Protein 1S4K (pdb70)

Secondary structure (DSSP, 8-state):
--HHHHHHHHHHT--HHHHHHHTSSS--HHHHHHHHHTSSPPPHHHHHHHH--HHHHHHHHHHHHHHTTS-S------SSHHHHHTTSTT--HHHHHHHHHHHHHHHHTTS----/--HHHHHHHHHHT--HHHHHHHTS-S--HHHHHHHHTTSSPPPHHHHHHHH--HHHHHHHHHHHHHGGG--S------SSHHHHHTTSTT--HHHHHHHHHHHHHHHHTTS----

B-factor: mean 32.19, std 12.63, range [16.06, 87.07]

CATH classification: 1.10.3100.10

Organism: Salmonella typhimurium (strain LT2 / SGSC1412 / ATCC 700720) (NCBI:txid99287)

InterPro domains:
  IPR010982 Lambda repressor-like, DNA-binding domain superfamily [SSF47413] (1-119)
  IPR015060 Aca2/YdiL-like [PF08965] (2-119)
  IPR027910 YdiL domain superfamily [G3DSA:1.10.3100.10] (1-119)

Nearest PDB structures (foldseek):
  1s4k-assembly1_B  TM=1.003E+00  e=2.314E-17  Salmonella enterica subsp. enterica serovar Typhimurium str. LT2
  7ezy-assembly1_B  TM=9.115E-01  e=5.991E-06  Oceanimonas smirnovii
  7vjo-assembly1_B  TM=8.907E-01  e=1.586E-05  Pectobacterium phage ZF40
  1s4k-assembly1_B  TM=9.783E-01  e=4.319E-17  Salmonella enterica subsp. enterica serovar Typhimurium str. LT2
  7ezy-assembly1_B  TM=8.912E-01  e=2.416E-06  Oceanimonas smirnovii

Sequence (230 aa):
ANALELQALRRIFDTIEECTIYITQDNNSATWQRWEAGDIPISPEIIARLKEKARRQRRINAIVDKINNRIGNNTRYFPDLSSFQSIYTEGDFIEWKIYQSVAAELFAHDLERLCANALELQALRRIFDTIEECTIYITQDNNSATWQRWEAGDIPISPEIIARLKEKARRQRRINAIVDKINNRIGNNTRYFPDLSSFQSIYTEGDFIEWKIYQSVAAELFAHDLERLC

Solvent-accessible surface area: 12432 Å² total

Radius of gyration: 18.07 Å; Cα contacts (8 Å, |Δi|>4): 245; chains: 2; bounding box: 44×45×46 Å

Foldseek 3Di:
DALCVLVVLCVLLPDLQVCCCPQVNPSPSVVNVCRNVRVDDDDPVSVVSSVVCVVLVVVLVVVVVVQVVDDDAAEEADPDPVVVCVPVVPDDDSNNSSVNSSRVVCVVVVSYYYD/DALVVLVVLCPLLPDLQVCCCPQVNPSDSPVNVCRNVGVDPDDPVSVVSSVVCVVLVVVLCVCVVCLVVDDDAQEEADPDPVVVCVPVVVDDDSNNSSVNSSRVVCVVVVSYYYD

Structure (mmCIF, N/CA/C/O backbone):
data_1S4K
#
_entry.id   1S4K
#
_cell.length_a   85.596
_cell.length_b   90.258
_cell.length_c   78.669
_cell.angle_alpha   90.00
_cell.angle_beta   90.00
_cell.angle_gamma   90.00
#
_symmetry.space_group_name_H-M   'C 2 2 21'
#
loop_
_entity.id
_entity.type
_entity.pdbx_description
1 polymer 'putative cytoplasmic protein ydil'
2 water water
#
loop_
_atom_site.group_PDB
_atom_site.id
_atom_site.type_symbol
_atom_site.label_atom_id
_atom_site.label_alt_id
_atom_site.label_comp_id
_atom_site.label_asym_id
_atom_site.label_entity_id
_atom_site.label_seq_id
_atom_site.pdbx_PDB_ins_code
_atom_site.Cartn_x
_atom_site.Cartn_y
_atom_site.Cartn_z
_atom_site.occupancy
_atom_site.B_iso_or_equiv
_atom_site.auth_seq_id
_atom_site.auth_comp_id
_atom_site.auth_asym_id
_atom_site.auth_atom_id
_atom_site.pdbx_PDB_model_num
ATOM 1 N N . ALA A 1 1 ? 4.029 31.067 24.452 1.00 46.11 0 ALA A N 1
ATOM 2 C CA . ALA A 1 1 ? 4.818 32.268 24.860 1.00 46.10 0 ALA A CA 1
ATOM 3 C C . ALA A 1 1 ? 5.298 33.063 23.643 1.00 46.07 0 ALA A C 1
ATOM 4 O O . ALA A 1 1 ? 5.671 32.496 22.620 1.00 45.06 0 ALA A O 1
ATOM 22 N N . ASN A 1 4 ? 10.750 35.663 21.789 1.00 26.09 3 ASN A N 1
ATOM 23 C CA . ASN A 1 4 ? 11.585 36.611 22.516 1.00 26.09 3 ASN A CA 1
ATOM 24 C C . ASN A 1 4 ? 12.828 37.056 21.753 1.00 24.79 3 ASN A C 1
ATOM 25 O O . ASN A 1 4 ? 13.045 36.653 20.610 1.00 23.92 3 ASN A O 1
ATOM 30 N N . ALA A 1 5 ? 13.644 37.879 22.404 1.00 24.47 4 ALA A N 1
ATOM 31 C CA . ALA A 1 5 ? 14.853 38.430 21.805 1.00 25.22 4 ALA A CA 1
ATOM 32 C C . ALA A 1 5 ? 15.885 37.390 21.405 1.00 25.38 4 ALA A C 1
ATOM 33 O O . ALA A 1 5 ? 16.520 37.511 20.359 1.00 25.49 4 ALA A O 1
ATOM 35 N N . LEU A 1 6 ? 16.060 36.374 22.241 1.00 24.12 5 LEU A N 1
ATOM 36 C CA . LEU A 1 6 ? 17.031 35.324 21.962 1.00 25.20 5 LEU A CA 1
ATOM 37 C C . LEU A 1 6 ? 16.636 34.519 20.732 1.00 22.55 5 LEU A C 1
ATOM 38 O O . LEU A 1 6 ? 17.481 34.180 19.910 1.00 22.17 5 LEU A O 1
ATOM 43 N N . GLU A 1 7 ? 15.349 34.224 20.605 1.00 21.37 6 GLU A N 1
ATOM 44 C CA . GLU A 1 7 ? 14.862 33.457 19.470 1.00 22.62 6 GLU A CA 1
ATOM 45 C C . GLU A 1 7 ? 15.005 34.251 18.173 1.00 22.31 6 GLU A C 1
ATOM 46 O O . GLU A 1 7 ? 15.218 33.680 17.105 1.00 20.27 6 GLU A O 1
ATOM 52 N N . LEU A 1 8 ? 14.918 35.574 18.271 1.00 24.00 7 LEU A N 1
ATOM 53 C CA . LEU A 1 8 ? 15.079 36.422 17.096 1.00 22.81 7 LEU A CA 1
ATOM 54 C C . LEU A 1 8 ? 16.528 36.281 16.639 1.00 22.56 7 LEU A C 1
ATOM 55 O O . LEU A 1 8 ? 16.796 36.034 15.465 1.00 24.76 7 LEU A O 1
ATOM 60 N N . GLN A 1 9 ? 17.458 36.430 17.576 1.00 21.03 8 GLN A N 1
ATOM 61 C CA . GLN A 1 9 ? 18.880 36.292 17.275 1.00 21.97 8 GLN A CA 1
ATOM 62 C C . GLN A 1 9 ? 19.161 34.923 16.656 1.00 21.52 8 GLN A C 1
ATOM 63 O O . GLN A 1 9 ? 19.922 34.803 15.699 1.00 20.62 8 GLN A O 1
ATOM 69 N N . ALA A 1 10 ? 18.541 33.891 17.215 1.00 21.27 9 ALA A N 1
ATOM 70 C CA . ALA A 1 10 ? 18.736 32.534 16.720 1.00 21.01 9 ALA A CA 1
ATOM 71 C C . ALA A 1 10 ? 18.266 32.394 15.273 1.00 21.41 9 ALA A C 1
ATOM 72 O O . ALA A 1 10 ? 18.942 31.769 14.456 1.00 20.63 9 ALA A O 1
ATOM 74 N N . LEU A 1 11 ? 17.109 32.971 14.959 1.00 20.71 10 LEU A N 1
ATOM 75 C CA . LEU A 1 11 ? 16.577 32.878 13.602 1.00 24.19 10 LEU A CA 1
ATOM 76 C C . LEU A 1 11 ? 17.487 33.565 12.605 1.00 23.57 10 LEU A C 1
ATOM 77 O O . LEU A 1 11 ? 17.698 33.073 11.495 1.00 22.66 10 LEU A O 1
ATOM 82 N N . ARG A 1 12 ? 18.042 34.700 13.009 1.00 25.10 11 ARG A N 1
ATOM 83 C CA . ARG A 1 12 ? 18.934 35.439 12.146 1.00 25.82 11 ARG A CA 1
ATOM 84 C C . ARG A 1 12 ? 20.136 34.556 11.798 1.00 26.69 11 ARG A C 1
ATOM 85 O O . ARG A 1 12 ? 20.577 34.525 10.651 1.00 26.86 11 ARG A O 1
ATOM 93 N N . ARG A 1 13 ? 20.654 33.822 12.780 1.00 23.28 12 ARG A N 1
ATOM 94 C CA . ARG A 1 13 ? 21.790 32.943 12.530 1.00 25.89 12 ARG A CA 1
ATOM 95 C C . ARG A 1 13 ? 21.386 31.711 11.727 1.00 23.84 12 ARG A C 1
ATOM 96 O O . ARG A 1 13 ? 22.133 31.272 10.866 1.00 24.32 12 ARG A O 1
ATOM 104 N N . ILE A 1 14 ? 20.205 31.163 12.001 1.00 20.67 13 ILE A N 1
ATOM 105 C CA . ILE A 1 14 ? 19.718 29.999 11.260 1.00 23.47 13 ILE A CA 1
ATOM 106 C C . ILE A 1 14 ? 19.650 30.333 9.767 1.00 22.89 13 ILE A C 1
ATOM 107 O O . ILE A 1 14 ? 19.973 29.502 8.916 1.00 22.13 13 ILE A O 1
ATOM 112 N N . PHE A 1 15 ? 19.249 31.560 9.456 1.00 21.86 14 PHE A N 1
ATOM 113 C CA . PHE A 1 15 ? 19.137 31.991 8.069 1.00 20.89 14 PHE A CA 1
ATOM 114 C C . PHE A 1 15 ? 20.369 32.729 7.571 1.00 20.56 14 PHE A C 1
ATOM 115 O O . PHE A 1 15 ? 20.384 33.247 6.454 1.00 21.68 14 PHE A O 1
ATOM 123 N N . ASP A 1 16 ? 21.403 32.764 8.405 1.00 22.21 15 ASP A N 1
ATOM 124 C CA . ASP A 1 16 ? 22.663 33.407 8.053 1.00 23.59 15 ASP A CA 1
ATOM 125 C C . ASP A 1 16 ? 22.466 34.808 7.485 1.00 23.18 15 ASP A C 1
ATOM 126 O O . ASP A 1 16 ? 22.933 35.118 6.389 1.00 21.57 15 ASP A O 1
ATOM 139 N N . THR A 1 18 ? 22.478 39.198 8.261 1.00 22.95 17 THR A N 1
ATOM 140 C CA . THR A 1 18 ? 22.985 40.278 9.096 1.00 22.83 17 THR A CA 1
ATOM 141 C C . THR A 1 18 ? 21.772 41.110 9.499 1.00 22.21 17 THR A C 1
ATOM 142 O O . THR A 1 18 ? 20.723 41.038 8.859 1.00 20.23 17 THR A O 1
ATOM 146 N N . ILE A 1 19 ? 21.905 41.896 10.559 1.00 22.59 18 ILE A N 1
ATOM 147 C CA . ILE A 1 19 ? 20.790 42.730 10.978 1.00 23.75 18 ILE A CA 1
ATOM 148 C C . ILE A 1 19 ? 20.378 43.611 9.801 1.00 23.23 18 ILE A C 1
ATOM 149 O O . ILE A 1 19 ? 19.191 43.795 9.525 1.00 22.10 18 ILE A O 1
ATOM 154 N N . GLU A 1 20 ? 21.364 44.136 9.084 1.00 24.37 19 GLU A N 1
ATOM 155 C CA . GLU A 1 20 ? 21.070 44.983 7.937 1.00 25.16 19 GLU A CA 1
ATOM 156 C C . GLU A 1 20 ? 20.178 44.242 6.935 1.00 24.83 19 GLU A C 1
ATOM 157 O O . GLU A 1 20 ? 19.186 44.790 6.457 1.00 22.42 19 GLU A O 1
ATOM 163 N N . GLU A 1 21 ? 20.515 42.991 6.633 1.00 23.12 20 GLU A N 1
ATOM 164 C CA . GLU A 1 21 ? 19.716 42.222 5.685 1.00 22.31 20 GLU A CA 1
ATOM 165 C C . GLU A 1 21 ? 18.307 41.985 6.216 1.00 21.78 20 GLU A C 1
ATOM 166 O O . GLU A 1 21 ? 17.349 41.929 5.445 1.00 22.04 20 GLU A O 1
ATOM 172 N N . CYS A 1 22 ? 18.171 41.863 7.531 1.00 21.28 21 CYS A N 1
ATOM 173 C CA . CYS A 1 22 ? 16.853 41.658 8.114 1.00 22.49 21 CYS A CA 1
ATOM 174 C C . CYS A 1 22 ? 15.990 42.903 7.937 1.00 20.37 21 CYS A C 1
ATOM 175 O O . CYS A 1 22 ? 14.794 42.795 7.680 1.00 20.43 21 CYS A O 1
ATOM 178 N N . THR A 1 23 ? 16.595 44.084 8.054 1.00 21.86 22 THR A N 1
ATOM 179 C CA . THR A 1 23 ? 15.840 45.327 7.912 1.00 21.91 22 THR A CA 1
ATOM 180 C C . THR A 1 23 ? 15.487 45.618 6.457 1.00 21.51 22 THR A C 1
ATOM 181 O O . THR A 1 23 ? 14.558 46.372 6.173 1.00 21.73 22 THR A O 1
ATOM 185 N N . ILE A 1 24 ? 16.228 45.017 5.536 1.00 21.74 23 ILE A N 1
ATOM 186 C CA . ILE A 1 24 ? 15.962 45.213 4.120 1.00 22.12 23 ILE A CA 1
ATOM 187 C C . ILE A 1 24 ? 14.871 44.263 3.646 1.00 24.64 23 ILE A C 1
ATOM 188 O O . ILE A 1 24 ? 13.903 44.682 3.013 1.00 22.84 23 ILE A O 1
ATOM 193 N N . TYR A 1 25 ? 15.019 42.986 3.996 1.00 23.55 24 TYR A N 1
ATOM 194 C CA . TYR A 1 25 ? 14.097 41.954 3.544 1.00 25.15 24 TYR A CA 1
ATOM 195 C C . TYR A 1 25 ? 12.964 41.496 4.455 1.00 25.61 24 TYR A C 1
ATOM 196 O O . TYR A 1 25 ? 11.964 40.976 3.966 1.00 27.82 24 TYR A O 1
ATOM 205 N N . ILE A 1 26 ? 13.099 41.675 5.763 1.00 24.81 25 ILE A N 1
ATOM 206 C CA . ILE A 1 26 ? 12.040 41.244 6.666 1.00 24.62 25 ILE A CA 1
ATOM 207 C C . ILE A 1 26 ? 11.151 42.402 7.127 1.00 25.38 25 ILE A C 1
ATOM 208 O O . ILE A 1 26 ? 9.933 42.342 6.947 1.00 26.14 25 ILE A O 1
ATOM 213 N N . THR A 1 27 ? 11.737 43.452 7.703 1.00 25.26 26 THR A N 1
ATOM 214 C CA . THR A 1 27 ? 10.933 44.600 8.129 1.00 26.48 26 THR A CA 1
ATOM 215 C C . THR A 1 27 ? 10.761 45.561 6.952 1.00 27.00 26 THR A C 1
ATOM 216 O O . THR A 1 27 ? 9.863 46.396 6.949 1.00 28.37 26 THR A O 1
ATOM 220 N N . GLN A 1 28 ? 11.633 45.431 5.957 1.00 27.76 27 GLN A N 1
ATOM 221 C CA . GLN A 1 28 ? 11.578 46.251 4.748 1.00 29.70 27 GLN A CA 1
ATOM 222 C C . GLN A 1 28 ? 11.522 47.755 4.993 1.00 29.88 27 GLN A C 1
ATOM 223 O O . GLN A 1 28 ? 10.763 48.466 4.335 1.00 30.12 27 GLN A O 1
ATOM 229 N N . ASP A 1 29 ? 12.329 48.238 5.930 1.00 28.75 28 ASP A N 1
ATOM 230 C CA . ASP A 1 29 ? 12.351 49.661 6.241 1.00 28.69 28 ASP A CA 1
ATOM 231 C C . ASP A 1 29 ? 13.752 50.141 6.601 1.00 27.85 28 ASP A C 1
ATOM 232 O O . ASP A 1 29 ? 13.935 51.297 6.971 1.00 29.09 28 ASP A O 1
ATOM 237 N N . ASN A 1 30 ? 14.738 49.253 6.495 1.00 25.99 29 ASN A N 1
ATOM 238 C CA . ASN A 1 30 ? 16.125 49.600 6.804 1.00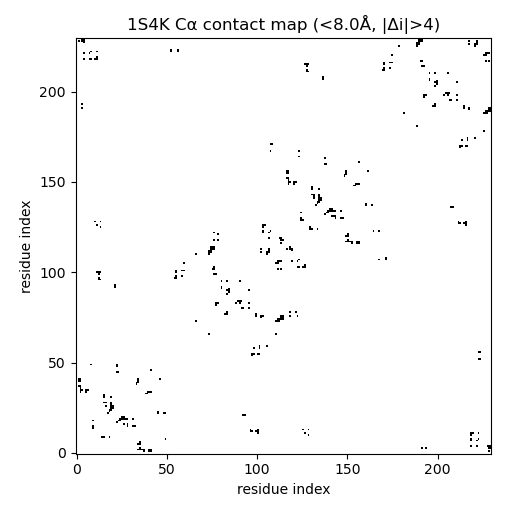 25.31 29 ASN A CA 1
ATOM 239 C C . ASN A 1 30 ? 16.327 50.101 8.230 1.00 26.38 29 ASN A C 1
ATOM 240 O O . ASN A 1 30 ? 17.360 50.697 8.531 1.00 26.59 29 ASN A O 1
ATOM 245 N N . ASN A 1 31 ? 15.362 49.869 9.112 1.00 26.77 30 ASN A N 1
ATOM 246 C CA . ASN A 1 31 ? 15.506 50.354 10.480 1.00 27.42 30 ASN A CA 1
ATOM 247 C C . ASN A 1 31 ? 16.271 49.399 11.397 1.00 27.02 30 ASN A C 1
ATOM 248 O O . ASN A 1 31 ? 15.677 48.619 12.141 1.00 25.27 30 ASN A O 1
ATOM 253 N N . SER A 1 32 ? 17.596 49.490 11.354 1.00 28.13 31 SER A N 1
ATOM 254 C CA . SER A 1 32 ? 18.457 48.641 12.166 1.00 29.06 31 SER A CA 1
ATOM 255 C C . SER A 1 32 ? 18.393 48.979 13.647 1.00 29.24 31 SER A C 1
ATOM 256 O O . SER A 1 32 ? 18.599 48.112 14.495 1.00 26.06 31 SER A O 1
ATOM 259 N N . ALA A 1 33 ? 18.115 50.239 13.960 1.00 28.83 32 ALA A N 1
ATOM 260 C CA . ALA A 1 33 ? 18.033 50.657 15.353 1.00 29.01 32 ALA A CA 1
ATOM 261 C C . ALA A 1 33 ? 16.942 49.867 16.074 1.00 28.58 32 ALA A C 1
ATOM 262 O O . ALA A 1 33 ? 17.168 49.317 17.154 1.00 27.79 32 ALA A O 1
ATOM 264 N N . THR A 1 34 ? 15.761 49.809 15.472 1.00 28.03 33 THR A N 1
ATOM 265 C CA . THR A 1 34 ? 14.651 49.084 16.073 1.00 28.35 33 THR A CA 1
ATOM 266 C C . THR A 1 34 ? 14.945 47.590 16.171 1.00 26.95 33 THR A C 1
ATOM 267 O O . THR A 1 34 ? 14.643 46.961 17.180 1.00 24.48 33 THR A O 1
ATOM 271 N N . TRP A 1 35 ? 15.545 47.022 15.130 1.00 26.35 34 TRP A N 1
ATOM 272 C CA . TRP A 1 35 ? 15.851 45.601 15.163 1.00 25.57 34 TRP A CA 1
ATOM 273 C C . TRP A 1 35 ? 16.831 45.296 16.297 1.00 27.05 34 TRP A C 1
ATOM 274 O O . TRP A 1 35 ? 16.696 44.291 16.984 1.00 23.82 34 TRP A O 1
ATOM 285 N N . GLN A 1 36 ? 17.810 46.166 16.514 1.00 27.46 35 GLN A N 1
ATOM 286 C CA . GLN A 1 36 ? 18.751 45.912 17.592 1.00 29.27 35 GLN A CA 1
ATOM 287 C C . GLN A 1 36 ? 18.056 46.002 18.948 1.00 28.83 35 GLN A C 1
ATOM 288 O O . GLN A 1 36 ? 18.386 45.251 19.864 1.00 28.14 35 GLN A O 1
ATOM 294 N N . ARG A 1 37 ? 17.086 46.906 19.073 1.00 29.28 36 ARG A N 1
ATOM 295 C CA . ARG A 1 37 ? 16.346 47.041 20.328 1.00 30.80 36 ARG A CA 1
ATOM 296 C C . ARG A 1 37 ? 15.604 45.739 20.604 1.00 28.62 36 ARG A C 1
ATOM 297 O O . ARG A 1 37 ? 15.489 45.311 21.755 1.00 29.12 36 ARG A O 1
ATOM 305 N N . TRP A 1 38 ? 15.106 45.108 19.542 1.00 26.35 37 TRP A N 1
ATOM 306 C CA . TRP A 1 38 ? 14.396 43.842 19.682 1.00 25.39 37 TRP A CA 1
ATOM 307 C C . TRP A 1 38 ? 15.329 42.738 20.160 1.00 26.03 37 TRP A C 1
ATOM 308 O O . TRP A 1 38 ? 14.976 41.973 21.057 1.00 26.48 37 TRP A O 1
ATOM 319 N N . GLU A 1 39 ? 16.513 42.645 19.557 1.00 26.33 38 GLU A N 1
ATOM 320 C CA . GLU A 1 39 ? 17.468 41.611 19.944 1.00 28.42 38 GLU A CA 1
ATOM 321 C C . GLU A 1 39 ? 18.070 41.881 21.321 1.00 29.17 38 GLU A C 1
ATOM 322 O O . GLU A 1 39 ? 18.570 40.968 21.971 1.00 28.34 38 GLU A O 1
ATOM 328 N N . ALA A 1 40 ? 18.012 43.134 21.760 1.00 30.58 39 ALA A N 1
ATOM 329 C CA . ALA A 1 40 ? 18.531 43.517 23.070 1.00 33.31 39 ALA A CA 1
ATOM 330 C C . ALA A 1 40 ? 17.441 43.318 24.122 1.00 34.20 39 ALA A C 1
ATOM 331 O O . ALA A 1 40 ? 17.698 43.379 25.326 1.00 33.91 39 ALA A O 1
ATOM 333 N N . GLY A 1 41 ? 16.219 43.084 23.656 1.00 34.00 40 GLY A N 1
ATOM 334 C CA . GLY A 1 41 ? 15.111 42.879 24.567 1.00 34.57 40 GLY A CA 1
ATOM 335 C C . GLY A 1 41 ? 14.607 44.156 25.213 1.00 36.68 40 GLY A C 1
ATOM 336 O O . GLY A 1 41 ? 13.875 44.098 26.200 1.00 36.46 40 GLY A O 1
ATOM 337 N N . ASP A 1 42 ? 14.991 45.310 24.670 1.00 37.29 41 ASP A N 1
ATOM 338 C CA . ASP A 1 42 ? 14.546 46.587 25.225 1.00 38.96 41 ASP A CA 1
ATOM 339 C C . ASP A 1 42 ? 13.045 46.755 25.033 1.00 38.67 41 ASP A C 1
ATOM 340 O O . ASP A 1 42 ? 12.363 47.355 25.862 1.00 37.58 41 ASP A O 1
ATOM 345 N N . ILE A 1 43 ? 12.539 46.229 23.924 1.00 36.90 42 ILE A N 1
ATOM 346 C CA . ILE A 1 43 ? 11.120 46.304 23.617 1.00 35.86 42 ILE A CA 1
ATOM 347 C C . ILE A 1 43 ? 10.710 45.035 22.890 1.00 34.63 42 ILE A C 1
ATOM 348 O O . ILE A 1 43 ? 11.517 44.420 22.197 1.00 34.49 42 ILE A O 1
ATOM 353 N N . PRO A 1 44 ? 9.443 44.626 23.039 1.00 33.96 43 PRO A N 1
ATOM 354 C CA . PRO A 1 44 ? 8.947 43.414 22.382 1.00 31.32 43 PRO A CA 1
ATOM 355 C C . PRO A 1 44 ? 8.960 43.510 20.858 1.00 29.61 43 PRO A C 1
ATOM 356 O O . PRO A 1 44 ? 8.856 44.599 20.285 1.00 25.59 43 PRO A O 1
ATOM 360 N N . ILE A 1 45 ? 9.102 42.361 20.209 1.00 27.12 44 ILE A N 1
ATOM 361 C CA . ILE A 1 45 ? 9.122 42.302 18.756 1.00 26.47 44 ILE A CA 1
ATOM 362 C C . ILE A 1 45 ? 7.725 42.605 18.223 1.00 26.14 44 ILE A C 1
ATOM 363 O O . ILE A 1 45 ? 6.726 42.203 18.813 1.00 24.65 44 ILE A O 1
ATOM 368 N N . SER A 1 46 ? 7.660 43.328 17.114 1.00 27.31 45 SER A N 1
ATOM 369 C CA . SER A 1 46 ? 6.378 43.653 16.502 1.00 29.98 45 SER A CA 1
ATOM 370 C C . SER A 1 46 ? 5.672 42.346 16.143 1.00 29.50 45 SER A C 1
ATOM 371 O O . SER A 1 46 ? 6.267 41.473 15.518 1.00 30.98 45 SER A O 1
ATOM 374 N N . PRO A 1 47 ? 4.399 42.191 16.542 1.00 29.74 46 PRO A N 1
ATOM 375 C CA . PRO A 1 47 ? 3.639 40.972 16.242 1.00 30.44 46 PRO A CA 1
ATOM 376 C C . PRO A 1 47 ? 3.622 40.625 14.757 1.00 31.41 46 PRO A C 1
ATOM 377 O O . PRO A 1 47 ? 3.642 39.450 14.378 1.00 30.87 46 PRO A O 1
ATOM 381 N N . GLU A 1 48 ? 3.589 41.653 13.919 1.00 31.17 47 GLU A N 1
ATOM 382 C CA . GLU A 1 48 ? 3.571 41.466 12.475 1.00 32.64 47 GLU A CA 1
ATOM 383 C C . GLU A 1 48 ? 4.866 40.807 12.001 1.00 29.33 47 GLU A C 1
ATOM 384 O O . GLU A 1 48 ? 4.858 39.976 11.097 1.00 28.14 47 GLU A O 1
ATOM 390 N N . ILE A 1 49 ? 5.984 41.190 12.608 1.00 27.71 48 ILE A N 1
ATOM 391 C CA . ILE A 1 49 ? 7.278 40.631 12.229 1.00 27.11 48 ILE A CA 1
ATOM 392 C C . ILE A 1 49 ? 7.414 39.205 12.751 1.00 26.53 48 ILE A C 1
ATOM 393 O O . ILE A 1 49 ? 7.991 38.345 12.083 1.00 24.49 48 ILE A O 1
ATOM 398 N N . ILE A 1 50 ? 6.878 38.955 13.940 1.00 26.10 49 ILE A N 1
ATOM 399 C CA . ILE A 1 50 ? 6.918 37.616 14.508 1.00 25.71 49 ILE A CA 1
ATOM 400 C C . ILE A 1 50 ? 6.231 36.679 13.513 1.00 26.53 49 ILE A C 1
ATOM 401 O O . ILE A 1 50 ? 6.739 35.601 13.206 1.00 25.40 49 ILE A O 1
ATOM 406 N N . ALA A 1 51 ? 5.082 37.115 13.000 1.00 25.83 50 ALA A N 1
ATOM 407 C CA . ALA A 1 51 ? 4.329 36.338 12.024 1.00 25.39 50 ALA A CA 1
ATOM 408 C C . ALA A 1 51 ? 5.169 36.067 10.776 1.00 25.35 50 ALA A C 1
ATOM 409 O O . ALA A 1 51 ? 5.174 34.947 10.266 1.00 24.18 50 ALA A O 1
ATOM 411 N N . ARG A 1 52 ? 5.867 37.090 10.275 1.00 23.36 51 ARG A N 1
ATOM 412 C CA . ARG A 1 52 ? 6.728 36.927 9.094 1.00 24.25 51 ARG A CA 1
ATOM 413 C C . ARG A 1 52 ? 7.798 35.877 9.362 1.00 24.19 51 ARG A C 1
ATOM 414 O O . ARG A 1 52 ? 8.053 35.007 8.533 1.00 23.83 51 ARG A O 1
ATOM 422 N N . LEU A 1 53 ? 8.436 35.984 10.522 1.00 22.23 52 LEU A N 1
ATOM 423 C CA . LEU A 1 53 ? 9.500 35.059 10.889 1.00 22.86 52 LEU A CA 1
ATOM 424 C C . LEU A 1 53 ? 8.977 33.645 11.040 1.00 23.42 52 LEU A C 1
ATOM 425 O O . LEU A 1 53 ? 9.629 32.686 10.625 1.00 21.22 52 LEU A O 1
ATOM 430 N N . LYS A 1 54 ? 7.796 33.511 11.627 1.00 23.40 53 LYS A N 1
ATOM 431 C CA . LYS A 1 54 ? 7.224 32.190 11.802 1.00 25.61 53 LYS A CA 1
ATOM 432 C C . LYS A 1 54 ? 6.907 31.557 10.454 1.00 25.17 53 LYS A C 1
ATOM 433 O O . LYS A 1 54 ? 7.028 30.346 10.298 1.00 23.52 53 LYS A O 1
ATOM 439 N N . GLU A 1 55 ? 6.517 32.362 9.471 1.00 23.43 54 GLU A N 1
ATOM 440 C CA . GLU A 1 55 ? 6.221 31.796 8.163 1.00 25.10 54 GLU A CA 1
ATOM 441 C C . GLU A 1 55 ? 7.522 31.359 7.493 1.00 23.69 54 GLU A C 1
ATOM 442 O O . GLU A 1 55 ? 7.535 30.398 6.726 1.00 22.82 54 GLU A O 1
ATOM 456 N N . LYS A 1 57 ? 10.103 30.160 9.146 1.00 20.82 56 LYS A N 1
ATOM 457 C CA . LYS A 1 57 ? 10.427 28.895 9.806 1.00 24.22 56 LYS A CA 1
ATOM 458 C C . LYS A 1 57 ? 9.608 27.774 9.171 1.00 20.69 56 LYS A C 1
ATOM 459 O O . LYS A 1 57 ? 10.121 26.680 8.913 1.00 21.91 56 LYS A O 1
ATOM 465 N N . ALA A 1 58 ? 8.331 28.048 8.929 1.00 21.67 57 ALA A N 1
ATOM 466 C CA . ALA A 1 58 ? 7.438 27.058 8.326 1.00 22.90 57 ALA A CA 1
ATOM 467 C C . ALA A 1 58 ? 7.887 26.684 6.914 1.00 22.75 57 ALA A C 1
ATOM 468 O O . ALA A 1 58 ? 7.884 25.504 6.551 1.00 21.77 57 ALA A O 1
ATOM 470 N N . ARG A 1 59 ? 8.264 27.678 6.112 1.00 21.66 58 ARG A N 1
ATOM 471 C CA . ARG A 1 59 ? 8.729 27.399 4.753 1.00 22.57 58 ARG A CA 1
ATOM 472 C C . ARG A 1 59 ? 9.982 26.536 4.809 1.00 22.48 58 ARG A C 1
ATOM 473 O O . ARG A 1 59 ? 10.142 25.594 4.025 1.00 20.45 58 ARG A O 1
ATOM 481 N N . ARG A 1 60 ? 10.869 26.864 5.745 1.00 20.47 59 ARG A N 1
ATOM 482 C CA . ARG A 1 60 ? 12.114 26.123 5.918 1.00 20.32 59 ARG A CA 1
ATOM 483 C C . ARG A 1 60 ? 11.853 24.656 6.252 1.00 20.19 59 ARG A C 1
ATOM 484 O O . ARG A 1 60 ? 12.480 23.759 5.682 1.00 20.28 59 ARG A O 1
ATOM 492 N N . GLN A 1 61 ? 10.941 24.418 7.188 1.00 18.18 60 GLN A N 1
ATOM 493 C CA . GLN A 1 61 ? 10.613 23.052 7.597 1.00 23.00 60 GLN A CA 1
ATOM 494 C C . GLN A 1 61 ? 10.002 22.249 6.449 1.00 22.45 60 GLN A C 1
ATOM 495 O O . GLN A 1 61 ? 10.339 21.073 6.253 1.00 23.83 60 GLN A O 1
ATOM 501 N N . ARG A 1 62 ? 9.096 22.873 5.699 1.00 22.38 61 ARG A N 1
ATOM 502 C CA . ARG A 1 62 ? 8.463 22.198 4.573 1.00 24.57 61 ARG A CA 1
ATOM 503 C C . ARG A 1 62 ? 9.515 21.836 3.535 1.00 25.14 61 ARG A C 1
ATOM 504 O O . ARG A 1 62 ? 9.459 20.762 2.936 1.00 24.02 61 ARG A O 1
ATOM 512 N N . ARG A 1 63 ? 10.486 22.723 3.334 1.00 25.15 62 ARG A N 1
ATOM 513 C CA . ARG A 1 63 ? 11.545 22.452 2.368 1.00 26.66 62 ARG A CA 1
ATOM 514 C C . ARG A 1 63 ? 12.363 21.241 2.808 1.00 26.55 62 ARG A C 1
ATOM 515 O O . ARG A 1 63 ? 12.672 20.355 2.004 1.00 24.58 62 ARG A O 1
ATOM 523 N N . ILE A 1 64 ? 12.728 21.218 4.086 1.00 25.59 63 ILE A N 1
ATOM 524 C CA . ILE A 1 64 ? 13.494 20.110 4.641 1.00 27.73 63 ILE A CA 1
ATOM 525 C C . ILE A 1 64 ? 12.694 18.814 4.560 1.00 25.87 63 ILE A C 1
ATOM 526 O O . ILE A 1 64 ? 13.236 17.775 4.183 1.00 25.69 63 ILE A O 1
ATOM 531 N N . ASN A 1 65 ? 11.413 18.873 4.917 1.00 24.09 64 ASN A N 1
ATOM 532 C CA . ASN A 1 65 ? 10.568 17.683 4.873 1.00 26.59 64 ASN A CA 1
ATOM 533 C C . ASN A 1 65 ? 10.474 17.116 3.458 1.00 26.52 64 ASN A C 1
ATOM 534 O O . ASN A 1 65 ? 10.587 15.904 3.257 1.00 25.86 64 ASN A O 1
ATOM 539 N N . ALA A 1 66 ? 10.266 17.997 2.482 1.00 24.86 65 ALA A N 1
ATOM 540 C CA . ALA A 1 66 ? 10.145 17.582 1.087 1.00 25.40 65 ALA A CA 1
ATOM 541 C C . ALA A 1 66 ? 11.393 16.865 0.581 1.00 27.41 65 ALA A C 1
ATOM 542 O O . ALA A 1 66 ? 11.295 15.829 -0.075 1.00 27.43 65 ALA A O 1
ATOM 544 N N . ILE A 1 67 ? 12.565 17.415 0.880 1.00 26.50 66 ILE A N 1
ATOM 545 C CA . ILE A 1 67 ? 13.815 16.811 0.437 1.00 28.16 66 ILE A CA 1
ATOM 546 C C . ILE A 1 67 ? 14.092 15.490 1.147 1.00 30.10 66 ILE A C 1
ATOM 547 O O . ILE A 1 67 ? 14.473 14.506 0.512 1.00 30.30 66 ILE A O 1
ATOM 552 N N . VAL A 1 68 ? 13.898 15.468 2.461 1.00 30.02 67 VAL A N 1
ATOM 553 C CA . VAL A 1 68 ? 14.124 14.255 3.236 1.00 34.25 67 VAL A CA 1
ATOM 554 C C . VAL A 1 68 ? 13.185 13.142 2.772 1.00 34.40 67 VAL A C 1
ATOM 555 O O . VAL A 1 68 ? 13.565 11.971 2.736 1.00 36.14 67 VAL A O 1
ATOM 559 N N . ASP A 1 69 ? 11.961 13.518 2.419 1.00 35.72 68 ASP A N 1
ATOM 560 C CA . ASP A 1 69 ? 10.961 12.568 1.939 1.00 39.22 68 ASP A CA 1
ATOM 561 C C . ASP A 1 69 ? 11.455 11.863 0.674 1.00 40.27 68 ASP A C 1
ATOM 562 O O . ASP A 1 69 ? 11.193 10.677 0.474 1.00 39.40 68 ASP A O 1
ATOM 567 N N . LYS A 1 70 ? 12.172 12.595 -0.174 1.00 42.19 69 LYS A N 1
ATOM 568 C CA . LYS A 1 70 ? 12.702 12.037 -1.415 1.00 45.26 69 LYS A CA 1
ATOM 569 C C . LYS A 1 70 ? 13.956 11.202 -1.179 1.00 47.60 69 LYS A C 1
ATOM 570 O O . LYS A 1 70 ? 14.240 10.276 -1.935 1.00 48.39 69 LYS A O 1
ATOM 576 N N . ILE A 1 71 ? 14.712 11.539 -0.140 1.00 50.76 70 ILE A N 1
ATOM 577 C CA . ILE A 1 71 ? 15.942 10.816 0.166 1.00 54.57 70 ILE A CA 1
ATOM 578 C C . ILE A 1 71 ? 15.676 9.396 0.644 1.00 58.38 70 ILE A C 1
ATOM 579 O O . ILE A 1 71 ? 16.173 8.436 0.059 1.00 58.21 70 ILE A O 1
ATOM 584 N N . ASN A 1 72 ? 14.895 9.266 1.711 1.00 62.70 71 ASN A N 1
ATOM 585 C CA . ASN A 1 72 ? 14.589 7.954 2.261 1.00 68.04 71 ASN A CA 1
ATOM 586 C C . ASN A 1 72 ? 13.557 7.160 1.465 1.00 70.56 71 ASN A C 1
ATOM 587 O O . ASN A 1 72 ? 13.209 6.041 1.839 1.00 71.50 71 ASN A O 1
ATOM 592 N N . ASN A 1 73 ? 13.063 7.740 0.375 1.00 73.46 72 ASN A N 1
ATOM 593 C CA . ASN A 1 73 ? 12.103 7.052 -0.484 1.00 76.06 72 ASN A CA 1
ATOM 594 C C . ASN A 1 73 ? 12.882 6.516 -1.671 1.00 77.49 72 ASN A C 1
ATOM 595 O O . ASN A 1 73 ? 12.359 5.770 -2.501 1.00 78.03 72 ASN A O 1
ATOM 600 N N . ARG A 1 74 ? 14.147 6.913 -1.736 1.00 78.63 73 ARG A N 1
ATOM 601 C CA . ARG A 1 74 ? 15.028 6.495 -2.809 1.00 79.63 73 ARG A CA 1
ATOM 602 C C . ARG A 1 74 ? 16.360 6.103 -2.180 1.00 79.44 73 ARG A C 1
ATOM 603 O O . ARG A 1 74 ? 16.519 6.154 -0.963 1.00 79.59 73 ARG A O 1
ATOM 611 N N . ILE A 1 75 ? 17.307 5.699 -3.017 1.00 79.05 74 ILE A N 1
ATOM 612 C CA . ILE A 1 75 ? 18.634 5.325 -2.557 1.00 78.48 74 ILE A CA 1
ATOM 613 C C . ILE A 1 75 ? 19.632 5.784 -3.601 1.00 77.33 74 ILE A C 1
ATOM 614 O O . ILE A 1 75 ? 19.314 5.841 -4.783 1.00 77.25 74 ILE A O 1
ATOM 619 N N . GLY A 1 76 ? 20.835 6.127 -3.163 1.00 75.76 75 GLY A N 1
ATOM 620 C CA . GLY A 1 76 ? 21.833 6.602 -4.097 1.00 73.32 75 GLY A CA 1
ATOM 621 C C . GLY A 1 76 ? 22.502 7.862 -3.588 1.00 70.99 75 GLY A C 1
ATOM 622 O O . GLY A 1 76 ? 22.119 8.408 -2.547 1.00 71.91 75 GLY A O 1
ATOM 623 N N . ASN A 1 77 ? 23.493 8.318 -4.349 1.00 67.77 76 ASN A N 1
ATOM 624 C CA . ASN A 1 77 ? 24.293 9.497 -4.047 1.00 63.15 76 ASN A CA 1
ATOM 625 C C . ASN A 1 77 ? 23.519 10.807 -4.169 1.00 58.33 76 ASN A C 1
ATOM 626 O O . ASN A 1 77 ? 23.239 11.294 -5.266 1.00 57.82 76 ASN A O 1
ATOM 631 N N . ASN A 1 78 ? 23.170 11.353 -3.007 1.00 51.92 77 ASN A N 1
ATOM 632 C CA . ASN A 1 78 ? 22.425 12.599 -2.895 1.00 44.45 77 ASN A CA 1
ATOM 633 C C . ASN A 1 78 ? 23.394 13.766 -2.754 1.00 39.90 77 ASN A C 1
ATOM 634 O O . ASN A 1 78 ? 24.161 13.854 -1.792 1.00 35.09 77 ASN A O 1
ATOM 639 N N . THR A 1 79 ? 23.353 14.658 -3.732 1.00 36.49 78 THR A N 1
ATOM 640 C CA . THR A 1 79 ? 24.207 15.833 -3.750 1.00 35.75 78 THR A CA 1
ATOM 641 C C . THR A 1 79 ? 23.384 17.039 -4.186 1.00 34.74 78 THR A C 1
ATOM 642 O O . THR A 1 79 ? 22.552 16.936 -5.088 1.00 36.08 78 THR A O 1
ATOM 654 N N . ARG A 1 81 ? 23.454 21.581 -4.769 1.00 22.12 80 ARG A N 1
ATOM 655 C CA . ARG A 1 81 ? 24.256 22.791 -4.917 1.00 22.83 80 ARG A CA 1
ATOM 656 C C . ARG A 1 81 ? 24.210 23.615 -3.635 1.00 22.28 80 ARG A C 1
ATOM 657 O O . ARG A 1 81 ? 23.225 23.581 -2.896 1.00 21.32 80 ARG A O 1
ATOM 665 N N . TYR A 1 82 ? 25.294 24.339 -3.384 1.00 21.42 81 TYR A N 1
ATOM 666 C CA . TYR A 1 82 ? 25.414 25.233 -2.244 1.00 23.35 81 TYR A CA 1
ATOM 667 C C . TYR A 1 82 ? 25.804 26.549 -2.923 1.00 21.49 81 TYR A C 1
ATOM 668 O O . TYR A 1 82 ? 26.808 26.606 -3.637 1.00 23.11 81 TYR A O 1
ATOM 677 N N . PHE A 1 83 ? 25.009 27.591 -2.716 1.00 22.26 82 PHE A N 1
ATOM 678 C CA . PHE A 1 83 ? 25.260 28.876 -3.361 1.00 19.78 82 PHE A CA 1
ATOM 679 C C . PHE A 1 83 ? 25.780 29.964 -2.421 1.00 21.82 82 PHE A C 1
ATOM 680 O O . PHE A 1 83 ? 25.014 30.557 -1.661 1.00 20.83 82 PHE A O 1
ATOM 688 N N . PRO A 1 84 ? 27.095 30.245 -2.472 1.00 23.31 83 PRO A N 1
ATOM 689 C CA . PRO A 1 84 ? 27.735 31.262 -1.628 1.00 24.76 83 PRO A CA 1
ATOM 690 C C . PRO A 1 84 ? 27.138 32.657 -1.788 1.00 24.57 83 PRO A C 1
ATOM 691 O O . PRO A 1 84 ? 27.170 33.460 -0.856 1.00 24.10 83 PRO A O 1
ATOM 695 N N . ASP A 1 85 ? 26.604 32.949 -2.969 1.00 24.24 84 ASP A N 1
ATOM 696 C CA . ASP A 1 85 ? 26.008 34.260 -3.210 1.00 25.85 84 ASP A CA 1
ATOM 697 C C . ASP A 1 85 ? 24.691 34.152 -3.956 1.00 24.52 84 ASP A C 1
ATOM 698 O O . ASP A 1 85 ? 24.389 33.122 -4.553 1.00 22.41 84 ASP A O 1
ATOM 703 N N . LEU A 1 86 ? 23.908 35.224 -3.918 1.00 22.94 85 LEU A N 1
ATOM 704 C CA . LEU A 1 86 ? 22.612 35.231 -4.578 1.00 23.41 85 LEU A CA 1
ATOM 705 C C . LEU A 1 86 ? 22.706 34.995 -6.085 1.00 24.18 85 LEU A C 1
ATOM 706 O O . LEU A 1 86 ? 21.892 34.267 -6.651 1.00 25.16 85 LEU A O 1
ATOM 711 N N . SER A 1 87 ? 23.698 35.600 -6.732 1.00 26.24 86 SER A N 1
ATOM 712 C CA . SER A 1 87 ? 23.851 35.434 -8.173 1.00 28.40 86 SER A CA 1
ATOM 713 C C . SER A 1 87 ? 24.033 33.968 -8.568 1.00 27.78 86 SER A C 1
ATOM 714 O O . SER A 1 87 ? 23.443 33.511 -9.547 1.00 27.82 86 SER A O 1
ATOM 717 N N . SER A 1 88 ? 24.838 33.223 -7.818 1.00 27.96 87 SER A N 1
ATOM 718 C CA . SER A 1 88 ? 25.032 31.815 -8.154 1.00 25.99 87 SER A CA 1
ATOM 719 C C . SER A 1 88 ? 23.716 31.057 -7.971 1.00 23.99 87 SER A C 1
ATOM 720 O O . SER A 1 88 ? 23.401 30.154 -8.747 1.00 21.41 87 SER A O 1
ATOM 723 N N . PHE A 1 89 ? 22.937 31.440 -6.957 1.00 20.98 88 PHE A N 1
ATOM 724 C CA . PHE A 1 89 ? 21.647 30.807 -6.698 1.00 20.12 88 PHE A CA 1
ATOM 725 C C . PHE A 1 89 ? 20.709 31.075 -7.874 1.00 22.38 88 PHE A C 1
ATOM 726 O O . PHE A 1 89 ? 19.973 30.190 -8.320 1.00 21.92 88 PHE A O 1
ATOM 734 N N . GLN A 1 90 ? 20.746 32.302 -8.381 1.00 21.40 89 GLN A N 1
ATOM 735 C CA . GLN A 1 90 ? 19.884 32.678 -9.487 1.00 23.83 89 GLN A CA 1
ATOM 736 C C . GLN A 1 90 ? 20.307 32.108 -10.837 1.00 25.32 89 GLN A C 1
ATOM 737 O O . GLN A 1 90 ? 19.566 32.219 -11.809 1.00 26.71 89 GLN A O 1
ATOM 743 N N . SER A 1 91 ? 21.484 31.491 -10.905 1.00 25.66 90 SER A N 1
ATOM 744 C CA . SER A 1 91 ? 2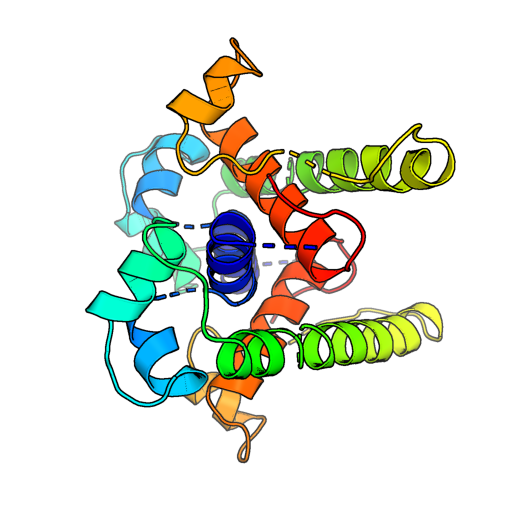1.917 30.885 -12.162 1.00 27.14 90 SER A CA 1
ATOM 745 C C . SER A 1 91 ? 21.107 29.604 -12.368 1.00 28.38 90 SER A C 1
ATOM 746 O O . SER A 1 91 ? 20.961 29.121 -13.492 1.00 29.07 90 SER A O 1
ATOM 749 N N . ILE A 1 92 ? 20.569 29.066 -11.276 1.00 27.10 91 ILE A N 1
ATOM 750 C CA . ILE A 1 92 ? 19.765 27.847 -11.325 1.00 26.43 91 ILE A CA 1
ATOM 751 C C . ILE A 1 92 ? 18.293 28.174 -11.097 1.00 28.53 91 ILE A C 1
ATOM 752 O O . ILE A 1 92 ? 17.423 27.735 -11.850 1.00 30.41 91 ILE A O 1
ATOM 757 N N . TYR A 1 93 ? 18.014 28.932 -10.041 1.00 27.70 92 TYR A N 1
ATOM 758 C CA . TYR A 1 93 ? 16.648 29.334 -9.731 1.00 26.31 92 TYR A CA 1
ATOM 759 C C . TYR A 1 93 ? 16.517 30.776 -10.215 1.00 28.29 92 TYR A C 1
ATOM 760 O O . TYR A 1 93 ? 16.589 31.722 -9.430 1.00 26.46 92 TYR A O 1
ATOM 769 N N . THR A 1 94 ? 16.336 30.927 -11.524 1.00 28.49 93 THR A N 1
ATOM 770 C CA . THR A 1 94 ? 16.239 32.239 -12.154 1.00 31.01 93 THR A CA 1
ATOM 771 C C . THR A 1 94 ? 15.155 33.161 -11.605 1.00 31.13 93 THR A C 1
ATOM 772 O O . THR A 1 94 ? 15.209 34.372 -11.817 1.00 32.69 93 THR A O 1
ATOM 776 N N . GLU A 1 95 ? 14.180 32.605 -10.899 1.00 30.07 94 GLU A N 1
ATOM 777 C CA . GLU A 1 95 ? 13.108 33.416 -10.337 1.00 32.72 94 GLU A CA 1
ATOM 778 C C . GLU A 1 95 ? 13.208 33.563 -8.821 1.00 30.48 94 GLU A C 1
ATOM 779 O O . GLU A 1 95 ? 12.344 34.174 -8.196 1.00 30.60 94 GLU A O 1
ATOM 785 N N . GLY A 1 96 ? 14.255 32.998 -8.228 1.00 27.50 95 GLY A N 1
ATOM 786 C CA . GLY A 1 96 ? 14.400 33.069 -6.784 1.00 25.77 95 GLY A CA 1
ATOM 787 C C . GLY A 1 96 ? 14.838 34.418 -6.242 1.00 24.90 95 GLY A C 1
ATOM 788 O O . GLY A 1 96 ? 15.606 35.137 -6.883 1.00 24.19 95 GLY A O 1
ATOM 789 N N . ASP A 1 97 ? 14.337 34.776 -5.064 1.00 24.76 96 ASP A N 1
ATOM 790 C CA . ASP A 1 97 ? 14.734 36.034 -4.454 1.00 24.31 96 ASP A CA 1
ATOM 791 C C . ASP A 1 97 ? 15.658 35.780 -3.263 1.00 23.41 96 ASP A C 1
ATOM 792 O O . ASP A 1 97 ? 16.011 34.641 -2.971 1.00 19.66 96 ASP A O 1
ATOM 797 N N . PHE A 1 98 ? 16.043 36.850 -2.583 1.00 20.33 97 PHE A N 1
ATOM 798 C CA . PHE A 1 98 ? 16.953 36.758 -1.447 1.00 20.01 97 PHE A CA 1
ATOM 799 C C . PHE A 1 98 ? 16.479 35.824 -0.333 1.00 16.91 97 PHE A C 1
ATOM 800 O O . PHE A 1 98 ? 17.241 34.985 0.139 1.00 19.01 97 PHE A O 1
ATOM 808 N N . ILE A 1 99 ? 15.228 35.960 0.091 1.00 18.04 98 ILE A N 1
ATOM 809 C CA . ILE A 1 99 ? 14.716 35.113 1.167 1.00 19.85 98 ILE A CA 1
ATOM 810 C C . ILE A 1 99 ? 14.684 33.640 0.759 1.00 19.88 98 ILE A C 1
ATOM 811 O O . ILE A 1 99 ? 14.995 32.758 1.566 1.00 18.67 98 ILE A O 1
ATOM 816 N N . GLU A 1 100 ? 14.305 33.376 -0.489 1.00 19.68 99 GLU A N 1
ATOM 817 C CA . GLU A 1 100 ? 14.257 32.000 -0.986 1.00 21.37 99 GLU A CA 1
ATOM 818 C C . GLU A 1 100 ? 15.668 31.424 -0.928 1.00 19.45 99 GLU A C 1
ATOM 819 O O . GLU A 1 100 ? 15.861 30.275 -0.540 1.00 18.50 99 GLU A O 1
ATOM 825 N N . TRP A 1 101 ? 16.647 32.234 -1.322 1.00 16.69 100 TRP A N 1
ATOM 826 C CA . TRP A 1 101 ? 18.047 31.824 -1.293 1.00 17.47 100 TRP A CA 1
ATOM 827 C C . TRP A 1 101 ? 18.520 31.506 0.135 1.00 17.44 100 TRP A C 1
ATOM 828 O O . TRP A 1 101 ? 19.158 30.479 0.360 1.00 17.95 100 TRP A O 1
ATOM 839 N N . LYS A 1 102 ? 18.203 32.371 1.097 1.00 18.30 101 LYS A N 1
ATOM 840 C CA . LYS A 1 102 ? 18.632 32.129 2.471 1.00 17.49 101 LYS A CA 1
ATOM 841 C C . LYS A 1 102 ? 17.982 30.883 3.061 1.00 18.31 101 LYS A C 1
ATOM 842 O O . LYS A 1 102 ? 18.619 30.148 3.812 1.00 17.83 101 LYS A O 1
ATOM 848 N N . ILE A 1 103 ? 16.716 30.650 2.730 1.00 17.51 102 ILE A N 1
ATOM 849 C CA . ILE A 1 103 ? 16.027 29.465 3.230 1.00 18.56 102 ILE A CA 1
ATOM 850 C C . ILE A 1 103 ? 16.695 28.225 2.631 1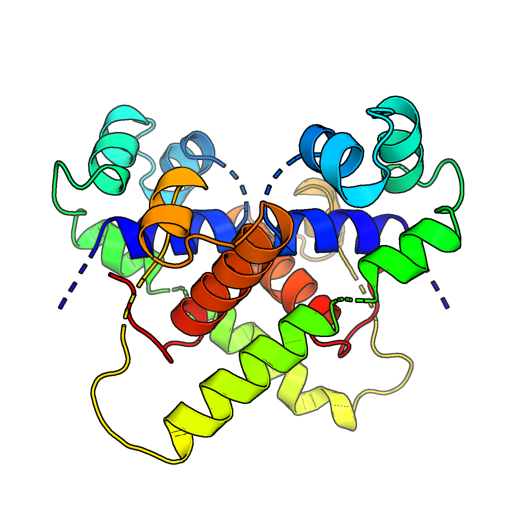.00 16.83 102 ILE A C 1
ATOM 851 O O . ILE A 1 103 ? 16.973 27.250 3.341 1.00 17.75 102 ILE A O 1
ATOM 856 N N . TYR A 1 104 ? 16.955 28.268 1.327 1.00 18.30 103 TYR A N 1
ATOM 857 C CA . TYR A 1 104 ? 17.608 27.156 0.639 1.00 18.47 103 TYR A CA 1
ATOM 858 C C . TYR A 1 104 ? 18.961 26.834 1.281 1.00 18.92 103 TYR A C 1
ATOM 859 O O . TYR A 1 104 ? 19.273 25.666 1.568 1.00 17.08 103 TYR A O 1
ATOM 868 N N . GLN A 1 105 ? 19.769 27.873 1.480 1.00 16.61 104 GLN A N 1
ATOM 869 C CA . GLN A 1 105 ? 21.099 27.722 2.066 1.00 16.59 104 GLN A CA 1
ATOM 870 C C . GLN A 1 105 ? 21.036 27.146 3.474 1.00 18.29 104 GLN A C 1
ATOM 871 O O . GLN A 1 105 ? 21.863 26.307 3.849 1.00 17.76 104 GLN A O 1
ATOM 877 N N . SER A 1 106 ? 20.058 27.596 4.252 1.00 17.77 105 SER A N 1
ATOM 878 C CA . SER A 1 106 ? 19.904 27.106 5.616 1.00 17.81 105 SER A CA 1
ATOM 879 C C . SER A 1 106 ? 19.615 25.607 5.579 1.00 18.95 105 SER A C 1
ATOM 880 O O . SER A 1 106 ? 20.165 24.833 6.363 1.00 16.99 105 SER A O 1
ATOM 883 N N . VAL A 1 107 ? 18.746 25.211 4.656 1.00 20.15 106 VAL A N 1
ATOM 884 C CA . VAL A 1 107 ? 18.371 23.812 4.496 1.00 20.08 106 VAL A CA 1
ATOM 885 C C . VAL A 1 107 ? 19.557 22.983 4.002 1.00 19.87 106 VAL A C 1
ATOM 886 O O . VAL A 1 107 ? 19.839 21.897 4.533 1.00 19.74 106 VAL A O 1
ATOM 890 N N . ALA A 1 108 ? 20.253 23.489 2.987 1.00 17.88 107 ALA A N 1
ATOM 891 C CA . ALA A 1 108 ? 21.410 22.784 2.447 1.00 17.71 107 ALA A CA 1
ATOM 892 C C . ALA A 1 108 ? 22.470 22.570 3.534 1.00 19.30 107 ALA A C 1
ATOM 893 O O . ALA A 1 108 ? 23.023 21.479 3.669 1.00 18.21 107 ALA A O 1
ATOM 895 N N . ALA A 1 109 ? 22.753 23.608 4.314 1.00 17.71 108 ALA A N 1
ATOM 896 C CA . ALA A 1 109 ? 23.751 23.483 5.370 1.00 18.69 108 ALA A CA 1
ATOM 897 C C . ALA A 1 109 ? 23.335 22.445 6.410 1.00 18.80 108 ALA A C 1
ATOM 898 O O . ALA A 1 109 ? 24.156 21.640 6.851 1.00 20.24 108 ALA A O 1
ATOM 900 N N . GLU A 1 110 ? 22.066 22.454 6.804 1.00 18.05 109 GLU A N 1
ATOM 901 C CA . GLU A 1 110 ? 21.611 21.494 7.800 1.00 18.63 109 GLU A CA 1
ATOM 902 C C . GLU A 1 110 ? 21.693 20.060 7.288 1.00 20.19 109 GLU A C 1
ATOM 903 O O . GLU A 1 110 ? 22.140 19.169 8.008 1.00 20.35 109 GLU A O 1
ATOM 909 N N . LEU A 1 111 ? 21.251 19.841 6.054 1.00 20.64 110 LEU A N 1
ATOM 910 C CA . LEU A 1 111 ? 21.277 18.504 5.471 1.00 22.12 110 LEU A CA 1
ATOM 911 C C . LEU A 1 111 ? 22.703 17.964 5.399 1.00 22.96 110 LEU A C 1
ATOM 912 O O . LEU A 1 111 ? 22.933 16.772 5.620 1.00 23.30 110 LEU A O 1
ATOM 917 N N . PHE A 1 112 ? 23.660 18.835 5.091 1.00 21.83 111 PHE A N 1
ATOM 918 C CA . PHE A 1 112 ? 25.054 18.419 5.037 1.00 22.10 111 PHE A CA 1
ATOM 919 C C . PHE A 1 112 ? 25.546 18.095 6.447 1.00 22.17 111 PHE A C 1
ATOM 920 O O . PHE A 1 112 ? 26.305 17.146 6.647 1.00 22.22 111 PHE A O 1
ATOM 928 N N . ALA A 1 113 ? 25.116 18.891 7.423 1.00 23.54 112 ALA A N 1
ATOM 929 C CA . ALA A 1 113 ? 25.522 18.688 8.809 1.00 23.96 112 ALA A CA 1
ATOM 930 C C . ALA A 1 113 ? 24.983 17.368 9.348 1.00 24.50 112 ALA A C 1
ATOM 931 O O . ALA A 1 113 ? 25.576 16.773 10.245 1.00 24.57 112 ALA A O 1
ATOM 933 N N . HIS A 1 114 ? 23.864 16.906 8.794 1.00 24.70 113 HIS A N 1
ATOM 934 C CA . HIS A 1 114 ? 23.273 15.648 9.228 1.00 27.00 113 HIS A CA 1
ATOM 935 C C . HIS A 1 114 ? 23.768 14.474 8.386 1.00 28.24 113 HIS A C 1
ATOM 936 O O . HIS A 1 114 ? 23.292 13.351 8.547 1.00 28.24 113 HIS A O 1
ATOM 943 N N . ASP A 1 115 ? 24.711 14.736 7.485 1.00 29.71 114 ASP A N 1
ATOM 944 C CA . ASP A 1 115 ? 25.255 13.691 6.620 1.00 32.53 114 ASP A CA 1
ATOM 945 C C . ASP A 1 115 ? 24.222 13.132 5.647 1.00 32.97 114 ASP A C 1
ATOM 946 O O . ASP A 1 115 ? 24.320 11.977 5.233 1.00 31.13 114 ASP A O 1
ATOM 951 N N . LEU A 1 116 ? 23.236 13.941 5.272 1.00 30.94 115 LEU A N 1
ATOM 952 C CA . LEU A 1 116 ? 22.208 13.473 4.349 1.00 31.45 115 LEU A CA 1
ATOM 953 C C . LEU A 1 116 ? 22.481 13.896 2.912 1.00 31.45 115 LEU A C 1
ATOM 954 O O . LEU A 1 116 ? 21.952 13.305 1.973 1.00 30.14 115 LEU A O 1
ATOM 959 N N . GLU A 1 117 ? 23.311 14.919 2.743 1.00 30.82 116 GLU A N 1
ATOM 960 C CA . GLU A 1 117 ? 23.640 15.416 1.413 1.00 31.32 116 GLU A CA 1
ATOM 961 C C . GLU A 1 117 ? 25.079 15.888 1.330 1.00 30.31 116 GLU A C 1
ATOM 962 O O . GLU A 1 117 ? 25.640 16.349 2.320 1.00 31.34 116 GLU A O 1
ATOM 968 N N . ARG A 1 118 ? 25.679 15.747 0.152 1.00 29.01 117 ARG A N 1
ATOM 969 C CA . ARG A 1 118 ? 27.022 16.257 -0.084 1.00 28.49 117 ARG A CA 1
ATOM 970 C C . ARG A 1 118 ? 26.713 17.556 -0.827 1.00 27.36 117 ARG A C 1
ATOM 971 O O . ARG A 1 118 ? 25.630 17.694 -1.401 1.00 26.46 117 ARG A O 1
ATOM 979 N N . LEU A 1 119 ? 27.634 18.511 -0.810 1.00 25.03 118 LEU A N 1
ATOM 980 C CA . LEU A 1 119 ? 27.397 19.781 -1.484 1.00 24.40 118 LEU A CA 1
ATOM 981 C C . LEU A 1 119 ? 28.304 19.957 -2.695 1.00 27.04 118 LEU A C 1
ATOM 982 O O . LEU A 1 119 ? 29.460 19.544 -2.674 1.00 28.82 118 LEU A O 1
ATOM 987 N N . CYS A 1 120 ? 27.775 20.578 -3.747 1.00 28.92 119 CYS A N 1
ATOM 988 C CA . CYS A 1 120 ? 28.536 20.793 -4.975 1.00 33.01 119 CYS A CA 1
ATOM 989 C C . CYS A 1 120 ? 28.301 22.184 -5.560 1.00 32.49 119 CYS A C 1
ATOM 990 O O . CYS A 1 120 ? 27.570 22.995 -4.987 1.00 32.58 119 CYS A O 1
ATOM 993 N N . ALA B 1 1 ? 34.226 11.253 -1.690 1.00 38.54 0 ALA B N 1
ATOM 994 C CA . ALA B 1 1 ? 34.975 12.418 -2.143 1.00 39.12 0 ALA B CA 1
ATOM 995 C C . ALA B 1 1 ? 35.454 13.226 -0.942 1.00 39.24 0 ALA B C 1
ATOM 996 O O . ALA B 1 1 ? 34.782 13.275 0.088 1.00 36.43 0 ALA B O 1
ATOM 1014 N N . ASN B 1 4 ? 34.970 19.432 0.219 1.00 26.61 3 ASN B N 1
ATOM 1015 C CA . ASN B 1 4 ? 35.303 20.506 -0.709 1.00 26.09 3 ASN B CA 1
ATOM 1016 C C . ASN B 1 4 ? 35.053 21.886 -0.124 1.00 25.17 3 ASN B C 1
ATOM 1017 O O . ASN B 1 4 ? 34.569 22.022 1.002 1.00 23.88 3 ASN B O 1
ATOM 1022 N N . ALA B 1 5 ? 35.382 22.905 -0.912 1.00 23.02 4 ALA B N 1
ATOM 1023 C CA . ALA B 1 5 ? 35.242 24.297 -0.509 1.00 24.01 4 ALA B CA 1
ATOM 1024 C C . ALA B 1 5 ? 33.845 24.678 -0.041 1.00 23.06 4 ALA B C 1
ATOM 1025 O O . ALA B 1 5 ? 33.697 25.433 0.916 1.00 21.65 4 ALA B O 1
ATOM 1027 N N . LEU B 1 6 ? 32.825 24.163 -0.717 1.00 22.50 5 LEU B N 1
ATOM 1028 C CA . LEU B 1 6 ? 31.447 24.475 -0.361 1.00 23.30 5 LEU B CA 1
ATOM 1029 C C . LEU B 1 6 ? 31.031 23.867 0.971 1.00 22.12 5 LEU B C 1
ATOM 1030 O O . LEU B 1 6 ? 30.265 24.456 1.732 1.00 20.47 5 LEU B O 1
ATOM 1035 N N . GLU B 1 7 ? 31.526 22.675 1.256 1.00 19.74 6 GLU B N 1
ATOM 1036 C CA . GLU B 1 7 ? 31.173 22.038 2.505 1.00 18.85 6 GLU B CA 1
ATOM 1037 C C . GLU B 1 7 ? 31.904 22.736 3.643 1.00 18.36 6 GLU B C 1
ATOM 1038 O O . GLU B 1 7 ? 31.391 22.815 4.758 1.00 19.67 6 GLU B O 1
ATOM 1044 N N . LEU B 1 8 ? 33.084 23.279 3.351 1.00 18.58 7 LEU B N 1
ATOM 1045 C CA . LEU B 1 8 ? 33.850 24.003 4.365 1.00 19.45 7 LEU B CA 1
ATOM 1046 C C . LEU B 1 8 ? 33.085 25.286 4.720 1.00 20.21 7 LEU B C 1
ATOM 1047 O O . LEU B 1 8 ? 32.937 25.634 5.897 1.00 19.63 7 LEU B O 1
ATOM 1052 N N . GLN B 1 9 ? 32.593 25.982 3.700 1.00 21.42 8 GLN B N 1
ATOM 1053 C CA . GLN B 1 9 ? 31.824 27.209 3.924 1.00 21.82 8 GLN B CA 1
ATOM 1054 C C . GLN B 1 9 ? 30.540 26.888 4.687 1.00 21.52 8 GLN B C 1
ATOM 1055 O O . GLN B 1 9 ? 30.142 27.629 5.580 1.00 20.01 8 GLN B O 1
ATOM 1061 N N . ALA B 1 10 ? 29.888 25.787 4.317 1.00 19.78 9 ALA B N 1
ATOM 1062 C CA . ALA B 1 10 ? 28.646 25.379 4.967 1.00 21.01 9 ALA B CA 1
ATOM 1063 C C . ALA B 1 10 ? 28.836 25.135 6.461 1.00 20.16 9 ALA B C 1
ATOM 1064 O O . ALA B 1 10 ? 28.004 25.552 7.272 1.00 17.51 9 ALA B O 1
ATOM 1066 N N . LEU B 1 11 ? 29.919 24.452 6.829 1.00 20.23 10 LEU B N 1
ATOM 1067 C CA . LEU B 1 11 ? 30.180 24.188 8.239 1.00 21.47 10 LEU B CA 1
ATOM 1068 C C . LEU B 1 11 ? 30.544 25.457 8.991 1.00 20.55 10 LEU B C 1
ATOM 1069 O O . LEU B 1 11 ? 30.127 25.643 10.132 1.00 20.25 10 LEU B O 1
ATOM 1074 N N . ARG B 1 12 ? 31.316 26.341 8.367 1.00 19.57 11 ARG B N 1
ATOM 1075 C CA . ARG B 1 12 ? 31.671 27.565 9.067 1.00 22.06 11 ARG B CA 1
ATOM 1076 C C . ARG B 1 12 ? 30.411 28.352 9.396 1.00 22.45 11 ARG B C 1
ATOM 1077 O O . ARG B 1 12 ? 30.281 28.900 10.492 1.00 23.16 11 ARG B O 1
ATOM 1085 N N . ARG B 1 13 ? 29.474 28.396 8.453 1.00 21.51 12 ARG B N 1
ATOM 1086 C CA . ARG B 1 13 ? 28.242 29.142 8.686 1.00 23.67 12 ARG B CA 1
ATOM 1087 C C . ARG B 1 13 ? 27.267 28.436 9.621 1.00 22.42 12 ARG B C 1
ATOM 1088 O O . ARG B 1 13 ? 26.580 29.085 10.387 1.00 23.29 12 ARG B O 1
ATOM 1096 N N . ILE B 1 14 ? 27.219 27.111 9.612 1.00 19.96 13 ILE B N 1
ATOM 1097 C CA . ILE B 1 14 ? 26.280 26.471 10.526 1.00 20.70 13 ILE B CA 1
ATOM 1098 C C . ILE B 1 14 ? 26.785 26.614 11.971 1.00 19.80 13 ILE B C 1
ATOM 1099 O O . ILE B 1 14 ? 26.002 26.579 12.919 1.00 19.58 13 ILE B O 1
ATOM 1104 N N . PHE B 1 15 ? 28.091 26.813 12.135 1.00 17.57 14 PHE B N 1
ATOM 1105 C CA . PHE B 1 15 ? 28.656 27.004 13.462 1.00 19.05 14 PHE B CA 1
ATOM 1106 C C . PHE B 1 15 ? 28.762 28.499 13.778 1.00 18.99 14 PHE B C 1
ATOM 1107 O O . PHE B 1 15 ? 29.282 28.892 14.820 1.00 19.61 14 PHE B O 1
ATOM 1115 N N . ASP B 1 16 ? 28.249 29.320 12.864 1.00 19.10 15 ASP B N 1
ATOM 1116 C CA . ASP B 1 16 ? 28.240 30.772 13.024 1.00 22.45 15 ASP B CA 1
ATOM 1117 C C . ASP B 1 16 ? 29.594 31.327 13.464 1.00 23.33 15 ASP B C 1
ATOM 1118 O O . ASP B 1 16 ? 29.701 32.015 14.484 1.00 23.78 15 ASP B O 1
ATOM 1131 N N . THR B 1 18 ? 33.341 33.330 12.173 1.00 24.00 17 THR B N 1
ATOM 1132 C CA . THR B 1 18 ? 33.960 34.164 11.152 1.00 24.13 17 THR B CA 1
ATOM 1133 C C . THR B 1 18 ? 35.225 33.432 10.731 1.00 24.04 17 THR B C 1
ATOM 1134 O O . THR B 1 18 ? 35.684 32.530 11.431 1.00 23.11 17 THR B O 1
ATOM 1138 N N . ILE B 1 19 ? 35.792 33.807 9.592 1.00 23.46 18 ILE B N 1
ATOM 1139 C CA . ILE B 1 19 ? 37.013 33.157 9.140 1.00 24.33 18 ILE B CA 1
ATOM 1140 C C . ILE B 1 19 ? 38.128 33.352 10.173 1.00 24.37 18 ILE B C 1
ATOM 1141 O O . ILE B 1 19 ? 38.896 32.431 10.455 1.00 24.07 18 ILE B O 1
ATOM 1146 N N . GLU B 1 20 ? 38.201 34.546 10.753 1.00 25.12 19 GLU B N 1
ATOM 1147 C CA . GLU B 1 20 ? 39.222 34.825 11.752 1.00 26.91 19 GLU B CA 1
ATOM 1148 C C . GLU B 1 20 ? 39.088 33.859 12.926 1.00 25.32 19 GLU B C 1
ATOM 1149 O O . GLU B 1 20 ? 40.082 33.311 13.401 1.00 24.98 19 GLU B O 1
ATOM 1155 N N . GLU B 1 21 ? 37.860 33.637 13.389 1.00 23.85 20 GLU B N 1
ATOM 1156 C CA . GLU B 1 21 ? 37.651 32.723 14.501 1.00 24.34 20 GLU B CA 1
ATOM 1157 C C . GLU B 1 21 ? 38.092 31.313 14.108 1.00 22.94 20 GLU B C 1
ATOM 1158 O O . GLU B 1 21 ? 38.643 30.583 14.931 1.00 22.66 20 GLU B O 1
ATOM 1164 N N . CYS B 1 22 ? 37.867 30.929 12.852 1.00 22.08 21 CYS B N 1
ATOM 1165 C CA . CYS B 1 22 ? 38.281 29.602 12.397 1.00 21.68 21 CYS B CA 1
ATOM 1166 C C . CYS B 1 22 ? 39.803 29.468 12.389 1.00 21.97 21 CYS B C 1
ATOM 1167 O O . CYS B 1 22 ? 40.337 28.388 12.649 1.00 22.06 21 CYS B O 1
ATOM 1170 N N . THR B 1 23 ? 40.505 30.556 12.091 1.00 21.65 22 THR B N 1
ATOM 1171 C CA . THR B 1 23 ? 41.964 30.503 12.053 1.00 24.49 22 THR B CA 1
ATOM 1172 C C . THR B 1 23 ? 42.555 30.453 13.455 1.00 24.56 22 THR B C 1
ATOM 1173 O O . THR B 1 23 ? 43.654 29.937 13.648 1.00 25.65 22 THR B O 1
ATOM 1177 N N . ILE B 1 24 ? 41.827 30.994 14.427 1.00 23.81 23 ILE B N 1
ATOM 1178 C CA . ILE B 1 24 ? 42.290 30.986 15.811 1.00 24.26 23 ILE B CA 1
ATOM 1179 C C . ILE B 1 24 ? 41.941 29.682 16.527 1.00 25.34 23 ILE B C 1
ATOM 1180 O O . ILE B 1 24 ? 42.794 29.062 17.163 1.00 25.26 23 ILE B O 1
ATOM 1185 N N . TYR B 1 25 ? 40.688 29.260 16.396 1.00 24.23 24 TYR B N 1
ATOM 1186 C CA . TYR B 1 25 ? 40.203 28.080 17.099 1.00 22.96 24 TYR B CA 1
ATOM 1187 C C . TYR B 1 25 ? 40.173 26.734 16.385 1.00 23.17 24 TYR B C 1
ATOM 1188 O O . TYR B 1 25 ? 40.061 25.699 17.040 1.00 25.06 24 TYR B O 1
ATOM 1197 N N . ILE B 1 26 ? 40.266 26.723 15.061 1.00 22.90 25 ILE B N 1
ATOM 1198 C CA . ILE B 1 26 ? 40.247 25.449 14.347 1.00 23.27 25 ILE B CA 1
ATOM 1199 C C . ILE B 1 26 ? 41.633 25.101 13.794 1.00 24.38 25 ILE B C 1
ATOM 1200 O O . ILE B 1 26 ? 42.202 24.067 14.145 1.00 25.23 25 ILE B O 1
ATOM 1205 N N . THR B 1 27 ? 42.181 25.953 12.935 1.00 24.82 26 THR B N 1
ATOM 1206 C CA . THR B 1 27 ? 43.514 25.688 12.396 1.00 25.49 26 THR B CA 1
ATOM 1207 C C . THR B 1 27 ? 44.575 26.134 13.396 1.00 26.61 26 THR B C 1
ATOM 1208 O O . THR B 1 27 ? 45.623 25.509 13.518 1.00 26.52 26 THR B O 1
ATOM 1212 N N . GLN B 1 28 ? 44.281 27.218 14.111 1.00 26.97 27 GLN B N 1
ATOM 1213 C CA . GLN B 1 28 ? 45.198 27.804 15.079 1.00 27.63 27 GLN B CA 1
ATOM 1214 C C . GLN B 1 28 ? 46.429 28.365 14.372 1.00 29.12 27 GLN B C 1
ATOM 1215 O O . GLN B 1 28 ? 47.493 28.500 14.983 1.00 29.24 27 GLN B O 1
ATOM 1221 N N . ASP B 1 29 ? 46.286 28.692 13.087 1.00 28.36 28 ASP B N 1
ATOM 1222 C CA . ASP B 1 29 ? 47.401 29.237 12.320 1.00 28.95 28 ASP B CA 1
ATOM 1223 C C . ASP B 1 29 ? 47.317 30.750 12.143 1.00 28.15 28 ASP B C 1
ATOM 1224 O O . ASP B 1 29 ? 48.201 31.360 11.544 1.00 27.91 28 ASP B O 1
ATOM 1229 N N . ASN B 1 30 ? 46.252 31.349 12.663 1.00 25.47 29 ASN B N 1
ATOM 1230 C CA . ASN B 1 30 ? 46.050 32.791 12.564 1.00 28.97 29 ASN B CA 1
ATOM 1231 C C . ASN B 1 30 ? 46.254 33.336 11.148 1.00 29.71 29 ASN B C 1
ATOM 1232 O O . ASN B 1 30 ? 46.696 34.474 10.972 1.00 29.94 29 ASN B O 1
ATOM 1237 N N . ASN B 1 31 ? 45.932 32.534 10.139 1.00 30.09 30 ASN B N 1
ATOM 1238 C CA . ASN B 1 31 ? 46.109 32.981 8.759 1.00 31.87 30 ASN B CA 1
ATOM 1239 C C . ASN B 1 31 ? 44.827 32.859 7.945 1.00 29.13 30 ASN B C 1
ATOM 1240 O O . ASN B 1 31 ? 44.499 31.783 7.435 1.00 26.54 30 ASN B O 1
ATOM 1245 N N . SER B 1 32 ? 44.110 33.974 7.831 1.00 29.69 31 SER B N 1
ATOM 1246 C CA . SER B 1 32 ? 42.854 34.017 7.095 1.00 30.28 31 SER B CA 1
ATOM 1247 C C . SER B 1 32 ? 43.034 33.739 5.611 1.00 29.46 31 SER B C 1
ATOM 1248 O O . SER B 1 32 ? 42.141 33.184 4.970 1.00 28.65 31 SER B O 1
ATOM 1251 N N . ALA B 1 33 ? 44.185 34.128 5.068 1.00 28.09 32 ALA B N 1
ATOM 1252 C CA . ALA B 1 33 ? 44.464 33.922 3.652 1.00 27.98 32 ALA B CA 1
ATOM 1253 C C . ALA B 1 33 ? 44.354 32.447 3.297 1.00 27.73 32 ALA B C 1
ATOM 1254 O O . ALA B 1 33 ? 43.762 32.092 2.283 1.00 27.59 32 ALA B O 1
ATOM 1256 N N . THR B 1 34 ? 44.925 31.587 4.135 1.00 27.73 33 THR B N 1
ATOM 1257 C CA . THR B 1 34 ? 44.869 30.150 3.886 1.00 28.04 33 THR B CA 1
ATOM 1258 C C . THR B 1 34 ? 43.434 29.629 3.886 1.00 26.22 33 THR B C 1
ATOM 1259 O O . THR B 1 34 ? 43.048 28.852 3.017 1.00 23.93 33 THR B O 1
ATOM 1263 N N . TRP B 1 35 ? 42.646 30.059 4.863 1.00 24.50 34 TRP B N 1
ATOM 1264 C CA . TRP B 1 35 ? 41.266 29.617 4.955 1.00 24.30 34 TRP B CA 1
ATOM 1265 C C . TRP B 1 35 ? 40.440 30.173 3.787 1.00 23.81 34 TRP B C 1
ATOM 1266 O O . TRP B 1 35 ? 39.605 29.469 3.213 1.00 23.57 34 TRP B O 1
ATOM 1277 N N . GLN B 1 36 ? 40.683 31.429 3.429 1.00 25.10 35 GLN B N 1
ATOM 1278 C CA . GLN B 1 36 ? 39.964 32.046 2.318 1.00 26.76 35 GLN B CA 1
ATOM 1279 C C . GLN B 1 36 ? 40.230 31.288 1.018 1.00 26.68 35 GLN B C 1
ATOM 1280 O O . GLN B 1 36 ? 39.325 31.102 0.205 1.00 25.35 35 GLN B O 1
ATOM 1286 N N . ARG B 1 37 ? 41.470 30.850 0.823 1.00 25.98 36 ARG B N 1
ATOM 1287 C CA . ARG B 1 37 ? 41.815 30.110 -0.385 1.00 27.97 36 ARG B CA 1
ATOM 1288 C C . ARG B 1 37 ? 41.103 28.769 -0.401 1.00 26.24 36 ARG B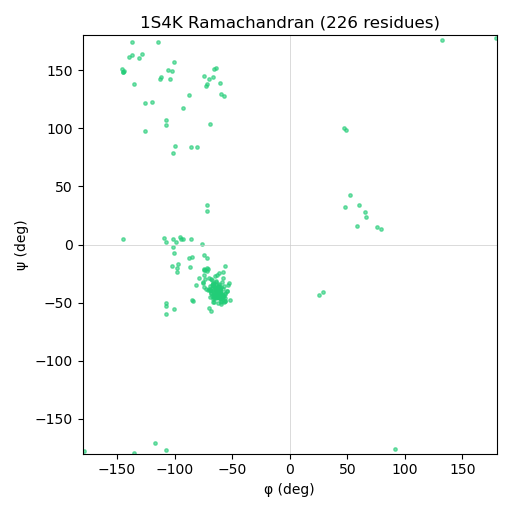 C 1
ATOM 1289 O O . ARG B 1 37 ? 40.740 28.270 -1.463 1.00 26.06 36 ARG B O 1
ATOM 1297 N N . TRP B 1 38 ? 40.903 28.187 0.778 1.00 27.32 37 TRP B N 1
ATOM 1298 C CA . TRP B 1 38 ? 40.207 26.908 0.879 1.00 24.44 37 TRP B CA 1
ATOM 1299 C C . TRP B 1 38 ? 38.731 27.087 0.518 1.00 24.77 37 TRP B C 1
ATOM 1300 O O . TRP B 1 38 ? 38.152 26.253 -0.178 1.00 24.23 37 TRP B O 1
ATOM 1311 N N . GLU B 1 39 ? 38.121 28.170 0.999 1.00 24.19 38 GLU B N 1
ATOM 1312 C CA . GLU B 1 39 ? 36.708 28.418 0.716 1.00 24.40 38 GLU B CA 1
ATOM 1313 C C . GLU B 1 39 ? 36.492 28.867 -0.727 1.00 26.01 38 GLU B C 1
ATOM 1314 O O . GLU B 1 39 ? 35.390 28.744 -1.268 1.00 25.47 38 GLU B O 1
ATOM 1320 N N . ALA B 1 40 ? 37.547 29.386 -1.347 1.00 25.16 39 ALA B N 1
ATOM 1321 C CA . ALA B 1 40 ? 37.468 29.827 -2.737 1.00 27.45 39 ALA B CA 1
ATOM 1322 C C . ALA B 1 40 ? 37.698 28.636 -3.667 1.00 27.20 39 ALA B C 1
ATOM 1323 O O . ALA B 1 40 ? 37.490 28.728 -4.875 1.00 28.46 39 ALA B O 1
ATOM 1325 N N . GLY B 1 41 ? 38.138 27.521 -3.096 1.00 26.81 40 GLY B N 1
ATOM 1326 C CA . GLY B 1 41 ? 38.395 26.337 -3.894 1.00 28.22 40 GLY B CA 1
ATOM 1327 C C . GLY B 1 41 ? 39.722 26.382 -4.638 1.00 29.70 40 GLY B C 1
ATOM 1328 O O . GLY B 1 41 ? 39.961 25.563 -5.525 1.00 29.33 40 GLY B O 1
ATOM 1329 N N . ASP B 1 42 ? 40.589 27.326 -4.279 1.00 30.78 41 ASP B N 1
ATOM 1330 C CA . ASP B 1 42 ? 41.893 27.459 -4.933 1.00 34.10 41 ASP B CA 1
ATOM 1331 C C . ASP B 1 42 ? 42.892 26.390 -4.502 1.00 34.27 41 ASP B C 1
ATOM 1332 O O . ASP B 1 42 ? 43.750 25.971 -5.281 1.00 35.12 41 ASP B O 1
ATOM 1337 N N . ILE B 1 43 ? 42.777 25.961 -3.252 1.00 34.33 42 ILE B N 1
ATOM 1338 C CA . ILE B 1 43 ? 43.674 24.968 -2.681 1.00 33.91 42 ILE B CA 1
ATOM 1339 C C . ILE B 1 43 ? 42.865 23.936 -1.911 1.00 32.60 42 ILE B C 1
ATOM 1340 O O . ILE B 1 43 ? 41.934 24.288 -1.191 1.00 32.24 42 ILE B O 1
ATOM 1345 N N . PRO B 1 44 ? 43.206 22.649 -2.049 1.00 30.52 43 PRO B N 1
ATOM 1346 C CA . PRO B 1 44 ? 42.434 21.657 -1.301 1.00 30.02 43 PRO B CA 1
ATOM 1347 C C . PRO B 1 44 ? 42.657 21.853 0.198 1.00 28.74 43 PRO B C 1
ATOM 1348 O O . PRO B 1 44 ? 43.715 22.323 0.622 1.00 26.47 43 PRO B O 1
ATOM 1352 N N . ILE B 1 45 ? 41.654 21.501 0.993 1.00 27.24 44 ILE B N 1
ATOM 1353 C CA . ILE B 1 45 ? 41.740 21.656 2.434 1.00 26.22 44 ILE B CA 1
ATOM 1354 C C . ILE B 1 45 ? 42.694 20.641 3.061 1.00 27.81 44 ILE B C 1
ATOM 1355 O O . ILE B 1 45 ? 42.696 19.474 2.698 1.00 29.31 44 ILE B O 1
ATOM 1360 N N . SER B 1 46 ? 43.496 21.094 4.017 1.00 29.03 45 SER B N 1
ATOM 1361 C CA . SER B 1 46 ? 44.432 20.216 4.715 1.00 32.30 45 SER B CA 1
ATOM 1362 C C . SER B 1 46 ? 43.683 19.065 5.357 1.00 31.91 45 SER B C 1
ATOM 1363 O O . SER B 1 46 ? 42.693 19.285 6.093 1.00 31.66 45 SER B O 1
ATOM 1366 N N . PRO B 1 47 ? 44.119 17.820 5.089 1.00 32.07 46 PRO B N 1
ATOM 1367 C CA . PRO B 1 47 ? 43.455 16.646 5.661 1.00 31.69 46 PRO B CA 1
ATOM 1368 C C . PRO B 1 47 ? 43.289 16.690 7.172 1.00 32.37 46 PRO B C 1
ATOM 1369 O O . PRO B 1 47 ? 42.307 16.177 7.712 1.00 32.32 46 PRO B O 1
ATOM 1373 N N . GLU B 1 48 ? 44.257 17.302 7.847 1.00 31.78 47 GLU B N 1
ATOM 1374 C CA . GLU B 1 48 ? 44.209 17.404 9.302 1.00 33.72 47 GLU B CA 1
ATOM 1375 C C . GLU B 1 48 ? 43.003 18.235 9.729 1.00 31.62 47 GLU B C 1
ATOM 1376 O O . GLU B 1 48 ? 42.299 17.887 10.676 1.00 29.71 47 GLU B O 1
ATOM 1382 N N . ILE B 1 49 ? 42.783 19.337 9.018 1.00 30.39 48 ILE B N 1
ATOM 1383 C CA . ILE B 1 49 ? 41.676 20.237 9.298 1.00 29.57 48 ILE B CA 1
ATOM 1384 C C . ILE B 1 49 ? 40.339 19.596 8.924 1.00 28.53 48 ILE B C 1
ATOM 1385 O O . ILE B 1 49 ? 39.345 19.777 9.625 1.00 28.79 48 ILE B O 1
ATOM 1390 N N . ILE B 1 50 ? 40.311 18.854 7.822 1.00 27.85 49 ILE B N 1
ATOM 1391 C CA . ILE B 1 50 ? 39.083 18.173 7.417 1.00 26.88 49 ILE B CA 1
ATOM 1392 C C . ILE B 1 50 ? 38.657 17.258 8.562 1.00 26.80 49 ILE B C 1
ATOM 1393 O O . ILE B 1 50 ? 37.481 17.213 8.934 1.00 26.31 49 ILE B O 1
ATOM 1398 N N . ALA B 1 51 ? 39.624 16.542 9.129 1.00 27.23 50 ALA B N 1
ATOM 1399 C CA . ALA B 1 51 ? 39.357 15.631 10.241 1.00 27.02 50 ALA B CA 1
ATOM 1400 C C . ALA B 1 51 ? 38.758 16.374 11.429 1.00 26.28 50 ALA B C 1
ATOM 1401 O O . ALA B 1 51 ? 37.781 15.924 12.023 1.00 25.98 50 ALA B O 1
ATOM 1403 N N . ARG B 1 52 ? 39.352 17.511 11.779 1.00 27.12 51 ARG B N 1
ATOM 1404 C CA . ARG B 1 52 ? 38.853 18.311 12.894 1.00 26.78 51 ARG B CA 1
ATOM 1405 C C . ARG B 1 52 ? 37.422 18.774 12.645 1.00 25.44 51 ARG B C 1
ATOM 1406 O O . ARG B 1 52 ? 36.594 18.779 13.555 1.00 24.10 51 ARG B O 1
ATOM 1414 N N . LEU B 1 53 ? 37.140 19.169 11.409 1.00 24.80 52 LEU B N 1
ATOM 1415 C CA . LEU B 1 53 ? 35.810 19.636 11.052 1.00 24.40 52 LEU B CA 1
ATOM 1416 C C . LEU B 1 53 ? 34.793 18.505 11.128 1.00 24.52 52 LEU B C 1
ATOM 1417 O O . LEU B 1 53 ? 33.656 18.705 11.561 1.00 22.09 52 LEU B O 1
ATOM 1422 N N . LYS B 1 54 ? 35.201 17.310 10.719 1.00 23.39 53 LYS B N 1
ATOM 1423 C CA . LYS B 1 54 ? 34.291 16.176 10.772 1.00 23.67 53 LYS B CA 1
ATOM 1424 C C . LYS B 1 54 ? 33.988 15.788 12.215 1.00 24.90 53 LYS B C 1
ATOM 1425 O O . LYS B 1 54 ? 32.903 15.287 12.514 1.00 25.49 53 LYS B O 1
ATOM 1431 N N . GLU B 1 55 ? 34.939 16.020 13.115 1.00 25.66 54 GLU B N 1
ATOM 1432 C CA . GLU B 1 55 ? 34.719 15.686 14.514 1.00 27.25 54 GLU B CA 1
ATOM 1433 C C . GLU B 1 55 ? 33.721 16.666 15.116 1.00 26.68 54 GLU B C 1
ATOM 1434 O O . GLU B 1 55 ? 32.881 16.280 15.924 1.00 25.22 54 GLU B O 1
ATOM 1448 N N . LYS B 1 57 ? 31.423 18.158 13.451 1.00 23.11 56 LYS B N 1
ATOM 1449 C CA . LYS B 1 57 ? 30.169 17.769 12.818 1.00 22.83 56 LYS B CA 1
ATOM 1450 C C . LYS B 1 57 ? 29.575 16.579 13.571 1.00 23.98 56 LYS B C 1
ATOM 1451 O O . LYS B 1 57 ? 28.370 16.518 13.802 1.00 20.53 56 LYS B O 1
ATOM 1457 N N . ALA B 1 58 ? 30.435 15.643 13.960 1.00 23.49 57 ALA B N 1
ATOM 1458 C CA . ALA B 1 58 ? 29.996 14.460 14.697 1.00 25.22 57 ALA B CA 1
ATOM 1459 C C . ALA B 1 58 ? 29.527 14.842 16.104 1.00 24.04 57 ALA B C 1
ATOM 1460 O O . ALA B 1 58 ? 28.518 14.330 16.584 1.00 26.06 57 ALA B O 1
ATOM 1462 N N . ARG B 1 59 ? 30.256 15.740 16.763 1.00 24.82 58 ARG B N 1
ATOM 1463 C CA . ARG B 1 59 ? 29.871 16.171 18.107 1.00 25.46 58 ARG B CA 1
ATOM 1464 C C . ARG B 1 59 ? 28.505 16.854 18.052 1.00 23.83 58 ARG B C 1
ATOM 1465 O O . ARG B 1 59 ? 27.651 16.642 18.917 1.00 23.98 58 ARG B O 1
ATOM 1473 N N . ARG B 1 60 ? 28.308 17.672 17.026 1.00 22.34 59 ARG B N 1
ATOM 1474 C CA . ARG B 1 60 ? 27.051 18.386 16.849 1.00 22.17 59 ARG B CA 1
ATOM 1475 C C . ARG B 1 60 ? 25.895 17.401 16.721 1.00 22.64 59 ARG B C 1
ATOM 1476 O O . ARG B 1 60 ? 24.893 17.514 17.420 1.00 19.51 59 ARG B O 1
ATOM 1484 N N . GLN B 1 61 ? 26.041 16.427 15.829 1.00 23.93 60 GLN B N 1
ATOM 1485 C CA . GLN B 1 61 ? 24.984 15.447 15.619 1.00 26.31 60 GLN B CA 1
ATOM 1486 C C . GLN B 1 61 ? 24.712 14.620 16.871 1.00 25.48 60 GLN B C 1
ATOM 1487 O O . GLN B 1 61 ? 23.565 14.253 17.141 1.00 24.50 60 GLN B O 1
ATOM 1493 N N . ARG B 1 62 ? 25.758 14.316 17.634 1.00 25.67 61 ARG B N 1
ATOM 1494 C CA . ARG B 1 62 ? 25.566 13.540 18.851 1.00 27.85 61 ARG B CA 1
ATOM 1495 C C . ARG B 1 62 ? 24.748 14.344 19.857 1.00 25.37 61 ARG B C 1
ATOM 1496 O O . ARG B 1 62 ? 23.835 13.815 20.480 1.00 24.92 61 ARG B O 1
ATOM 1504 N N . ARG B 1 63 ? 25.069 15.626 20.014 1.00 24.63 62 ARG B N 1
ATOM 1505 C CA . ARG B 1 63 ? 24.326 16.455 20.956 1.00 24.26 62 ARG B CA 1
ATOM 1506 C C . ARG B 1 63 ? 22.867 16.613 20.543 1.00 22.96 62 ARG B C 1
ATOM 1507 O O . ARG B 1 63 ? 21.982 16.638 21.390 1.00 22.91 62 ARG B O 1
ATOM 1515 N N . ILE B 1 64 ? 22.616 16.727 19.243 1.00 23.98 63 ILE B N 1
ATOM 1516 C CA . ILE B 1 64 ? 21.250 16.862 18.751 1.00 24.35 63 ILE B CA 1
ATOM 1517 C C . ILE B 1 64 ? 20.460 15.590 19.018 1.00 25.04 63 ILE B C 1
ATOM 1518 O O . ILE B 1 64 ? 19.349 15.634 19.547 1.00 23.91 63 ILE B O 1
ATOM 1523 N N . ASN B 1 65 ? 21.035 14.453 18.650 1.00 24.95 64 ASN B N 1
ATOM 1524 C CA . ASN B 1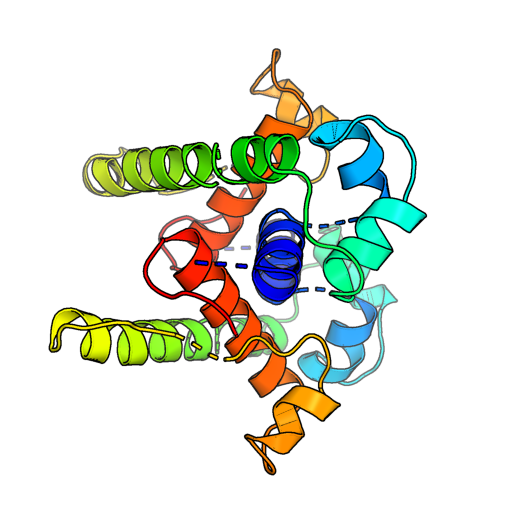 65 ? 20.358 13.183 18.857 1.00 26.61 64 ASN B CA 1
ATOM 1525 C C . ASN B 1 65 ? 20.067 12.922 20.332 1.00 25.97 64 ASN B C 1
ATOM 1526 O O . ASN B 1 65 ? 18.982 12.456 20.676 1.00 25.90 64 ASN B O 1
ATOM 1531 N N . ALA B 1 66 ? 21.031 13.224 21.198 1.00 24.30 65 ALA B N 1
ATOM 1532 C CA . ALA B 1 66 ? 20.859 12.996 22.632 1.00 23.50 65 ALA B CA 1
ATOM 1533 C C . ALA B 1 66 ? 19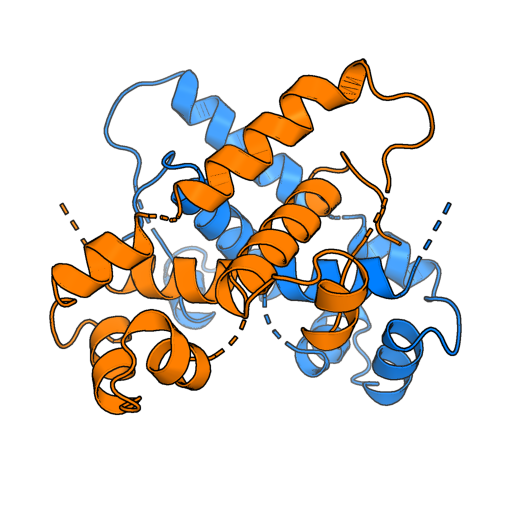.682 13.781 23.195 1.00 24.20 65 ALA B C 1
ATOM 1534 O O . ALA B 1 66 ? 18.895 13.258 23.990 1.00 22.94 65 ALA B O 1
ATOM 1536 N N . ILE B 1 67 ? 19.555 15.035 22.772 1.00 23.56 66 ILE B N 1
ATOM 1537 C CA . ILE B 1 67 ? 18.469 15.886 23.237 1.00 24.75 66 ILE B CA 1
ATOM 1538 C C . ILE B 1 67 ? 17.113 15.448 22.688 1.00 24.33 66 ILE B C 1
ATOM 1539 O O . ILE B 1 67 ? 16.166 15.218 23.446 1.00 22.35 66 ILE B O 1
ATOM 1544 N N . VAL B 1 68 ? 17.021 15.336 21.368 1.00 24.84 67 VAL B N 1
ATOM 1545 C CA . VAL B 1 68 ? 15.772 14.948 20.734 1.00 28.03 67 VAL B CA 1
ATOM 1546 C C . VAL B 1 68 ? 15.266 13.603 21.244 1.00 29.78 67 VAL B C 1
ATOM 1547 O O . VAL B 1 68 ? 14.063 13.402 21.382 1.00 30.05 67 VAL B O 1
ATOM 1551 N N . ASP B 1 69 ? 16.188 12.693 21.530 1.00 32.55 68 ASP B N 1
ATOM 1552 C CA . ASP B 1 69 ? 15.828 11.367 22.025 1.00 36.65 68 ASP B CA 1
ATOM 1553 C C . ASP B 1 69 ? 15.123 11.381 23.385 1.00 36.74 68 ASP B C 1
ATOM 1554 O O . ASP B 1 69 ? 14.347 10.478 23.691 1.00 35.64 68 ASP B O 1
ATOM 1559 N N . LYS B 1 70 ? 15.378 12.405 24.195 1.00 36.18 69 LYS B N 1
ATOM 1560 C CA . LYS B 1 70 ? 14.760 12.476 25.517 1.00 37.32 69 LYS B CA 1
ATOM 1561 C C . LYS B 1 70 ? 13.687 13.554 25.654 1.00 36.65 69 LYS B C 1
ATOM 1562 O O . LYS B 1 70 ? 13.166 13.780 26.748 1.00 37.10 69 LYS B O 1
ATOM 1568 N N . ILE B 1 71 ? 13.350 14.214 24.551 1.00 34.77 70 ILE B N 1
ATOM 1569 C CA . ILE B 1 71 ? 12.342 15.266 24.593 1.00 34.78 70 ILE B CA 1
ATOM 1570 C C . ILE B 1 71 ? 11.006 14.802 25.164 1.00 34.38 70 ILE B C 1
ATOM 1571 O O . ILE B 1 71 ? 10.445 15.449 26.050 1.00 33.10 70 ILE B O 1
ATOM 1576 N N . ASN B 1 72 ? 10.500 13.678 24.669 1.00 36.08 71 ASN B N 1
ATOM 1577 C CA . ASN B 1 72 ? 9.215 13.174 25.133 1.00 38.43 71 ASN B CA 1
ATOM 1578 C C . ASN B 1 72 ? 9.147 12.835 26.619 1.00 38.03 71 ASN B C 1
ATOM 1579 O O . ASN B 1 72 ? 8.068 12.856 27.205 1.00 39.91 71 ASN B O 1
ATOM 1584 N N . ASN B 1 73 ? 10.286 12.532 27.234 1.00 37.23 72 ASN B N 1
ATOM 1585 C CA . ASN B 1 73 ? 10.301 12.185 28.653 1.00 37.07 72 ASN B CA 1
ATOM 1586 C C . ASN B 1 73 ? 10.706 13.331 29.565 1.00 35.86 72 ASN B C 1
ATOM 1587 O O . ASN B 1 73 ? 10.786 13.161 30.784 1.00 36.10 72 ASN B O 1
ATOM 1592 N N . ARG B 1 74 ? 10.958 14.499 28.988 1.00 31.78 73 ARG B N 1
ATOM 1593 C CA . ARG B 1 74 ? 11.368 15.634 29.796 1.00 30.33 73 ARG B CA 1
ATOM 1594 C C . ARG B 1 74 ? 10.229 16.221 30.623 1.00 28.83 73 ARG B C 1
ATOM 1595 O O . ARG B 1 74 ? 9.109 16.386 30.137 1.00 27.71 73 ARG B O 1
ATOM 1603 N N . ILE B 1 75 ? 10.528 16.533 31.880 1.00 27.87 74 ILE B N 1
ATOM 1604 C CA . ILE B 1 75 ? 9.545 17.117 32.784 1.00 28.45 74 ILE B CA 1
ATOM 1605 C C . ILE B 1 75 ? 9.556 18.635 32.629 1.00 29.62 74 ILE B C 1
ATOM 1606 O O . ILE B 1 75 ? 10.613 19.264 32.703 1.00 29.53 74 ILE B O 1
ATOM 1611 N N . GLY B 1 76 ? 8.383 19.220 32.424 1.00 29.06 75 GLY B N 1
ATOM 1612 C CA . GLY B 1 76 ? 8.308 20.660 32.279 1.00 32.40 75 GLY B CA 1
ATOM 1613 C C . GLY B 1 76 ? 8.411 21.118 30.839 1.00 32.69 75 GLY B C 1
ATOM 1614 O O . GLY B 1 76 ? 8.473 20.304 29.920 1.00 33.60 75 GLY B O 1
ATOM 1615 N N . ASN B 1 77 ? 8.437 22.430 30.642 1.00 33.27 76 ASN B N 1
ATOM 1616 C CA . ASN B 1 77 ? 8.520 22.990 29.303 1.00 32.74 76 ASN B CA 1
ATOM 1617 C C . ASN B 1 77 ? 9.843 22.686 28.614 1.00 30.96 76 ASN B C 1
ATOM 1618 O O . ASN B 1 77 ? 10.896 22.649 29.251 1.00 27.68 76 ASN B O 1
ATOM 1623 N N . ASN B 1 78 ? 9.774 22.462 27.308 1.00 29.12 77 ASN B N 1
ATOM 1624 C CA . ASN B 1 78 ? 10.963 22.183 26.518 1.00 29.23 77 ASN B CA 1
ATOM 1625 C C . ASN B 1 78 ? 11.654 23.504 26.194 1.00 29.38 77 ASN B C 1
ATOM 1626 O O . ASN B 1 78 ? 11.437 24.095 25.132 1.00 27.97 77 ASN B O 1
ATOM 1631 N N . THR B 1 79 ? 12.465 23.981 27.132 1.00 27.80 78 THR B N 1
ATOM 1632 C CA . THR B 1 79 ? 13.195 25.224 26.946 1.00 28.51 78 THR B CA 1
ATOM 1633 C C . THR B 1 79 ? 14.675 24.905 26.969 1.00 28.29 78 THR B C 1
ATOM 1634 O O . THR B 1 79 ? 15.105 23.919 27.565 1.00 28.07 78 THR B O 1
ATOM 1646 N N . ARG B 1 81 ? 18.624 27.048 27.069 1.00 24.71 80 ARG B N 1
ATOM 1647 C CA . ARG B 1 81 ? 19.324 28.319 27.177 1.00 25.92 80 ARG B CA 1
ATOM 1648 C C . ARG B 1 81 ? 20.025 28.658 25.866 1.00 25.52 80 ARG B C 1
ATOM 1649 O O . ARG B 1 81 ? 20.544 27.778 25.182 1.00 24.61 80 ARG B O 1
ATOM 1657 N N . TYR B 1 82 ? 20.024 29.940 25.518 1.00 23.86 81 TYR B N 1
ATOM 1658 C CA . TYR B 1 82 ? 20.696 30.423 24.322 1.00 24.10 81 TYR B CA 1
ATOM 1659 C C . TYR B 1 82 ? 21.718 31.407 24.881 1.00 25.14 81 TYR B C 1
ATOM 1660 O O . TYR B 1 82 ? 21.346 32.353 25.576 1.00 25.47 81 TYR B O 1
ATOM 1669 N N . PHE B 1 83 ? 22.995 31.184 24.588 1.00 24.75 82 PHE B N 1
ATOM 1670 C CA . PHE B 1 83 ? 24.063 32.032 25.113 1.00 25.45 82 PHE B CA 1
ATOM 1671 C C . PHE B 1 83 ? 24.689 32.959 24.069 1.00 26.95 82 PHE B C 1
ATOM 1672 O O . PHE B 1 83 ? 25.446 32.515 23.207 1.00 26.91 82 PHE B O 1
ATOM 1680 N N . PRO B 1 84 ? 24.397 34.267 24.157 1.00 29.43 83 PRO B N 1
ATOM 1681 C CA . PRO B 1 84 ? 24.891 35.314 23.252 1.00 31.08 83 PRO B CA 1
ATOM 1682 C C . PRO B 1 84 ? 26.408 35.441 23.188 1.00 30.31 83 PRO B C 1
ATOM 1683 O O . PRO B 1 84 ? 26.960 35.808 22.152 1.00 30.42 83 PRO B O 1
ATOM 1687 N N . ASP B 1 85 ? 27.079 35.164 24.300 1.00 29.80 84 ASP B N 1
ATOM 1688 C CA . ASP B 1 85 ? 28.534 35.235 24.335 1.00 29.82 84 ASP B CA 1
ATOM 1689 C C . ASP B 1 85 ? 29.121 34.087 25.145 1.00 27.65 84 ASP B C 1
ATOM 1690 O O . ASP B 1 85 ? 28.425 33.446 25.924 1.00 26.37 84 ASP B O 1
ATOM 1695 N N . LEU B 1 86 ? 30.403 33.823 24.927 1.00 25.96 85 LEU B N 1
ATOM 1696 C CA . LEU B 1 86 ? 31.104 32.755 25.612 1.00 25.01 85 LEU B CA 1
ATOM 1697 C C . LEU B 1 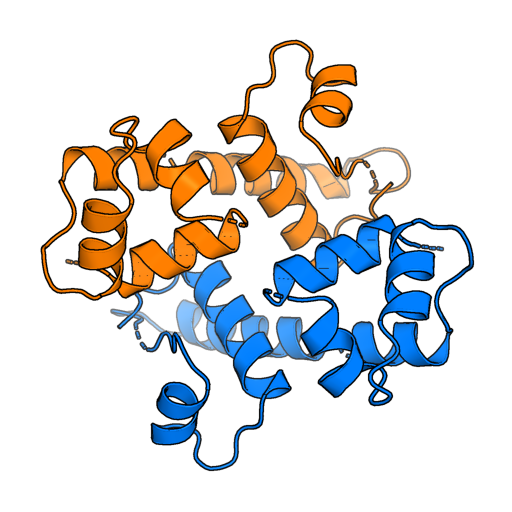86 ? 31.012 32.844 27.129 1.00 24.45 85 LEU B C 1
ATOM 1698 O O . LEU B 1 86 ? 30.847 31.827 27.807 1.00 22.91 85 LEU B O 1
ATOM 1703 N N . SER B 1 87 ? 31.106 34.060 27.660 1.00 24.88 86 SER B N 1
ATOM 1704 C CA . SER B 1 87 ? 31.036 34.255 29.112 1.00 25.53 86 SER B CA 1
ATOM 1705 C C . SER B 1 87 ? 29.721 33.762 29.717 1.00 24.52 86 SER B C 1
ATOM 1706 O O . SER B 1 87 ? 29.712 33.105 30.744 1.00 23.23 86 SER B O 1
ATOM 1709 N N . SER B 1 88 ? 28.607 34.048 29.062 1.00 23.92 87 SER B N 1
ATOM 1710 C CA . SER B 1 88 ? 27.324 33.596 29.578 1.00 25.65 87 SER B CA 1
ATOM 1711 C C . SER B 1 88 ? 27.240 32.077 29.488 1.00 22.00 87 SER B C 1
ATOM 1712 O O . SER B 1 88 ? 26.652 31.432 30.350 1.00 22.28 87 SER B O 1
ATOM 1715 N N . PHE B 1 89 ? 27.829 31.514 28.438 1.00 21.54 88 PHE B N 1
ATOM 1716 C CA . PHE B 1 89 ? 27.843 30.063 28.253 1.00 20.00 88 PHE B CA 1
ATOM 1717 C C . PHE B 1 89 ? 28.582 29.407 29.425 1.00 23.54 88 PHE B C 1
ATOM 1718 O O . PHE B 1 89 ? 28.153 28.378 29.968 1.00 21.16 88 PHE B O 1
ATOM 1726 N N . GLN B 1 90 ? 29.696 30.021 29.811 1.00 21.52 89 GLN B N 1
ATOM 1727 C CA . GLN B 1 90 ? 30.516 29.504 30.895 1.00 23.81 89 GLN B CA 1
ATOM 1728 C C . GLN B 1 90 ? 29.913 29.670 32.291 1.00 24.10 89 GLN B C 1
ATOM 1729 O O . GLN B 1 90 ? 30.407 29.079 33.249 1.00 24.19 89 GLN B O 1
ATOM 1735 N N . SER B 1 91 ? 28.848 30.458 32.415 1.00 24.60 90 SER B N 1
ATOM 1736 C CA . SER B 1 91 ? 28.212 30.629 33.720 1.00 26.22 90 SER B CA 1
ATOM 1737 C C . SER B 1 91 ? 27.489 29.329 34.072 1.00 27.22 90 SER B C 1
ATOM 1738 O O . SER B 1 91 ? 27.198 29.064 35.238 1.00 27.78 90 SER B O 1
ATOM 1741 N N . ILE B 1 92 ? 27.215 28.521 33.051 1.00 26.54 91 ILE B N 1
ATOM 1742 C CA . ILE B 1 92 ? 26.544 27.230 33.220 1.00 27.91 91 ILE B CA 1
ATOM 1743 C C . ILE B 1 92 ? 27.552 26.097 33.014 1.00 26.99 91 ILE B C 1
ATOM 1744 O O . ILE B 1 92 ? 27.695 25.209 33.856 1.00 25.66 91 ILE B O 1
ATOM 1749 N N . TYR B 1 93 ? 28.244 26.129 31.882 1.00 26.34 92 TYR B N 1
ATOM 1750 C CA . TYR B 1 93 ? 29.262 25.131 31.574 1.00 27.15 92 TYR B CA 1
ATOM 1751 C C . TYR B 1 93 ? 30.578 25.821 31.919 1.00 27.26 92 TYR B C 1
ATOM 1752 O O . TYR B 1 93 ? 31.232 26.417 31.060 1.00 27.76 92 TYR B O 1
ATOM 1761 N N . THR B 1 94 ? 30.945 25.749 33.195 1.00 27.26 93 THR B N 1
ATOM 1762 C CA . THR B 1 94 ? 32.148 26.409 33.691 1.00 29.37 93 THR B CA 1
ATOM 1763 C C . THR B 1 94 ? 33.459 26.002 33.023 1.00 29.59 93 THR B C 1
ATOM 1764 O O . THR B 1 94 ? 34.424 26.763 33.045 1.00 31.05 93 THR B O 1
ATOM 1768 N N . GLU B 1 95 ? 33.503 24.813 32.434 1.00 29.97 94 GLU B N 1
ATOM 1769 C CA . GLU B 1 95 ? 34.714 24.373 31.746 1.00 32.30 94 GLU B CA 1
ATOM 1770 C C . GLU B 1 95 ? 34.564 24.550 30.235 1.00 30.22 94 GLU B C 1
ATOM 1771 O O . GLU B 1 95 ? 35.445 24.167 29.469 1.00 30.17 94 GLU B O 1
ATOM 1777 N N . GLY B 1 96 ? 33.449 25.143 29.815 1.00 27.99 95 GLY B N 1
ATOM 1778 C CA . GLY B 1 96 ? 33.188 25.335 28.398 1.00 26.18 95 GLY B CA 1
ATOM 1779 C C . GLY B 1 96 ? 34.196 26.187 27.648 1.00 24.49 95 GLY B C 1
ATOM 1780 O O . GLY B 1 96 ? 34.671 27.204 28.157 1.00 26.63 95 GLY B O 1
ATOM 1781 N N . ASP B 1 97 ? 34.530 25.763 26.434 1.00 24.37 96 ASP B N 1
ATOM 1782 C CA . ASP B 1 97 ? 35.467 26.501 25.601 1.00 23.92 96 ASP B CA 1
ATOM 1783 C C . ASP B 1 97 ? 34.745 27.042 24.371 1.00 23.09 96 ASP B C 1
ATOM 1784 O O . ASP B 1 97 ? 33.567 26.748 24.147 1.00 20.65 96 ASP B O 1
ATOM 1789 N N . PHE B 1 98 ? 35.461 27.831 23.581 1.00 22.51 97 PHE B N 1
ATOM 1790 C CA . PHE B 1 98 ? 34.907 28.461 22.394 1.00 21.35 97 PHE B CA 1
ATOM 1791 C C . PHE B 1 98 ? 34.199 27.510 21.430 1.00 22.25 97 PHE B C 1
ATOM 1792 O O . PHE B 1 98 ? 33.086 27.791 20.981 1.00 19.10 97 PHE B O 1
ATOM 1800 N N . ILE B 1 99 ? 34.847 26.393 21.110 1.00 21.07 98 ILE B N 1
ATOM 1801 C CA . ILE B 1 99 ? 34.284 25.418 20.182 1.00 22.53 98 ILE B CA 1
ATOM 1802 C C . ILE B 1 99 ? 33.018 24.749 20.723 1.00 21.97 98 ILE B C 1
ATOM 1803 O O . ILE B 1 99 ? 32.044 24.580 19.993 1.00 20.70 98 ILE B O 1
ATOM 1808 N N . GLU B 1 100 ? 33.032 24.361 21.994 1.00 21.41 99 GLU B N 1
ATOM 1809 C CA . GLU B 1 100 ? 31.857 23.731 22.597 1.00 21.17 99 GLU B CA 1
ATOM 1810 C C . GLU B 1 100 ? 30.693 24.723 22.560 1.00 19.71 99 GLU B C 1
ATOM 1811 O O . GLU B 1 100 ? 29.548 24.348 22.322 1.00 19.01 99 GLU B O 1
ATOM 1817 N N . TRP B 1 101 ? 31.002 25.993 22.799 1.00 18.50 100 TRP B N 1
ATOM 1818 C CA . TRP B 1 101 ? 29.991 27.044 22.779 1.00 16.91 100 TRP B CA 1
ATOM 1819 C C . TRP B 1 101 ? 29.360 27.181 21.388 1.00 17.37 100 TRP B C 1
ATOM 1820 O O . TRP B 1 101 ? 28.132 27.188 21.250 1.00 17.17 100 TRP B O 1
ATOM 1831 N N . LYS B 1 102 ? 30.196 27.280 20.358 1.00 17.34 101 LYS B N 1
ATOM 1832 C CA . LYS B 1 102 ? 29.685 27.421 18.998 1.00 19.02 101 LYS B CA 1
ATOM 1833 C C . LYS B 1 102 ? 28.852 26.218 18.582 1.00 19.09 101 LYS B C 1
ATOM 1834 O O . LYS B 1 102 ? 27.819 26.365 17.928 1.00 18.74 101 LYS B O 1
ATOM 1840 N N . ILE B 1 103 ? 29.294 25.027 18.968 1.00 19.07 102 ILE B N 1
ATOM 1841 C CA . ILE B 1 103 ? 28.551 23.813 18.641 1.00 18.99 102 ILE B CA 1
ATOM 1842 C C . ILE B 1 103 ? 27.205 23.819 19.371 1.00 19.25 102 ILE B C 1
ATOM 1843 O O . ILE B 1 103 ? 26.169 23.497 18.787 1.00 17.42 102 ILE B O 1
ATOM 1848 N N . TYR B 1 104 ? 27.228 24.196 20.648 1.00 19.14 103 TYR B N 1
ATOM 1849 C CA . TYR B 1 104 ? 26.010 24.255 21.446 1.00 18.24 103 TYR B CA 1
ATOM 1850 C C . TYR B 1 104 ? 25.009 25.222 20.830 1.00 18.70 103 TYR B C 1
ATOM 1851 O O . TYR B 1 104 ? 23.830 24.896 20.686 1.00 18.54 103 TYR B O 1
ATOM 1860 N N . GLN B 1 105 ? 25.475 26.421 20.484 1.00 18.81 104 GLN B N 1
ATOM 1861 C CA . GLN B 1 105 ? 24.610 27.436 19.895 1.00 18.95 104 GLN B CA 1
ATOM 1862 C C . GLN B 1 105 ? 23.991 26.968 18.578 1.00 19.70 104 GLN B C 1
ATOM 1863 O O . GLN B 1 105 ? 22.840 27.285 18.285 1.00 18.97 104 GLN B O 1
ATOM 1869 N N . SER B 1 106 ? 24.768 26.237 17.783 1.00 18.42 105 SER B N 1
ATOM 1870 C CA . SER B 1 106 ? 24.286 25.713 16.505 1.00 18.65 105 SER B CA 1
ATOM 1871 C C . SER B 1 106 ? 23.138 24.739 16.768 1.00 18.65 105 SER B C 1
ATOM 1872 O O . SER B 1 106 ? 22.101 24.773 16.092 1.00 17.51 105 SER B O 1
ATOM 1875 N N . VAL B 1 107 ? 23.334 23.867 17.751 1.00 19.23 106 VAL B N 1
ATOM 1876 C CA . VAL B 1 107 ? 22.324 22.883 18.130 1.00 17.07 106 VAL B CA 1
ATOM 1877 C C . VAL B 1 107 ? 21.057 23.566 18.643 1.00 19.31 106 VAL B C 1
ATOM 1878 O O . VAL B 1 107 ? 19.946 23.202 18.259 1.00 17.50 106 VAL B O 1
ATOM 1882 N N . ALA B 1 108 ? 21.229 24.560 19.508 1.00 19.03 107 ALA B N 1
ATOM 1883 C CA . ALA B 1 108 ? 20.093 25.286 20.066 1.00 20.57 107 ALA B CA 1
ATOM 1884 C C . ALA B 1 108 ? 19.274 25.961 18.964 1.00 19.38 107 ALA B C 1
ATOM 1885 O O . ALA B 1 108 ? 18.046 25.898 18.966 1.00 16.94 107 ALA B O 1
ATOM 1887 N N . ALA B 1 109 ? 19.958 26.609 18.026 1.00 18.64 108 ALA B N 1
ATOM 1888 C CA . ALA B 1 109 ? 19.264 27.290 16.940 1.00 20.29 108 ALA B CA 1
ATOM 1889 C C . ALA B 1 109 ? 18.488 26.291 16.083 1.00 19.91 108 ALA B C 1
ATOM 1890 O O . ALA B 1 109 ? 17.352 26.553 15.694 1.00 20.51 108 ALA B O 1
ATOM 1892 N N . GLU B 1 110 ? 19.086 25.137 15.803 1.00 20.17 109 GLU B N 1
ATOM 1893 C CA . GLU B 1 110 ? 18.395 24.153 14.987 1.00 19.45 109 GLU B CA 1
ATOM 1894 C C . GLU B 1 110 ? 17.146 23.614 15.670 1.00 18.10 109 GLU B C 1
ATOM 1895 O O . GLU B 1 110 ? 16.094 23.506 15.042 1.00 18.73 109 GLU B O 1
ATOM 1901 N N . LEU B 1 111 ? 17.258 23.273 16.951 1.00 17.63 110 LEU B N 1
ATOM 1902 C CA . LEU B 1 111 ? 16.113 22.747 17.683 1.00 18.00 110 LEU B CA 1
ATOM 1903 C C . LEU B 1 111 ? 14.988 23.767 17.729 1.00 17.56 110 LEU B C 1
ATOM 1904 O O . LEU B 1 111 ? 13.813 23.411 17.680 1.00 17.11 110 LEU B O 1
ATOM 1909 N N . PHE B 1 112 ? 15.340 25.044 17.810 1.00 18.29 111 PHE B N 1
ATOM 1910 C CA . PHE B 1 112 ? 14.307 26.069 17.832 1.00 18.32 111 PHE B CA 1
ATOM 1911 C C . PHE B 1 112 ? 13.664 26.170 16.449 1.00 20.19 111 PHE B C 1
ATOM 1912 O O . PHE B 1 112 ? 12.449 26.339 16.332 1.00 21.69 111 PHE B O 1
ATOM 1920 N N . ALA B 1 113 ? 14.484 26.063 15.405 1.00 20.5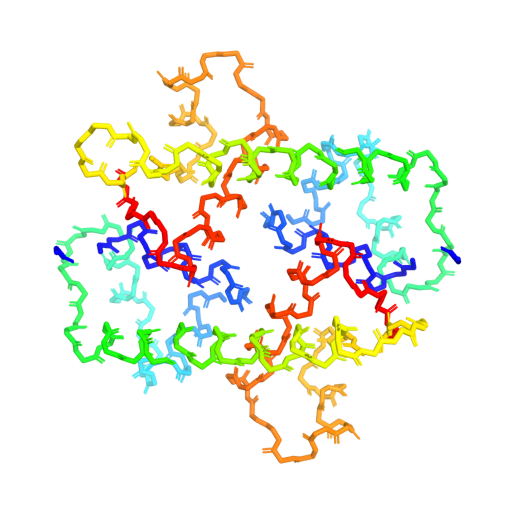0 112 ALA B N 1
ATOM 1921 C CA . ALA B 1 113 ? 13.995 26.150 14.031 1.00 20.57 112 ALA B CA 1
ATOM 1922 C C . ALA B 1 113 ? 13.003 25.030 13.767 1.00 22.15 112 ALA B C 1
ATOM 1923 O O . ALA B 1 113 ? 12.030 25.201 13.030 1.00 21.47 112 ALA B O 1
ATOM 1925 N N . HIS B 1 114 ? 13.256 23.886 14.392 1.00 21.22 113 HIS B N 1
ATOM 1926 C CA . HIS B 1 114 ? 12.407 22.711 14.250 1.00 23.58 113 HIS B CA 1
ATOM 1927 C C . HIS B 1 114 ? 11.236 22.712 15.228 1.00 24.62 113 HIS B C 1
ATOM 1928 O O . HIS B 1 114 ? 10.476 21.746 15.292 1.00 25.09 113 HIS B O 1
ATOM 1935 N N . ASP B 1 115 ? 11.096 23.792 15.992 1.00 25.09 114 ASP B N 1
ATOM 1936 C CA . ASP B 1 115 ? 10.021 23.913 16.975 1.00 28.54 114 ASP B CA 1
ATOM 1937 C C . ASP B 1 115 ? 10.048 22.834 18.053 1.00 28.75 114 ASP B C 1
ATOM 1938 O O . ASP B 1 115 ? 9.001 22.399 18.530 1.00 29.23 114 ASP B O 1
ATOM 1943 N N . LEU B 1 116 ? 11.245 22.406 18.440 1.00 27.36 115 LEU B N 1
ATOM 1944 C CA . LEU B 1 116 ? 11.382 21.385 19.471 1.00 27.35 115 LEU B CA 1
ATOM 1945 C C . LEU B 1 116 ? 11.772 21.995 20.812 1.00 27.39 115 LEU B C 1
ATOM 1946 O O . LEU B 1 116 ? 11.607 21.370 21.858 1.00 28.14 115 LEU B O 1
ATOM 1951 N N . GLU B 1 117 ? 12.286 23.220 20.786 1.00 26.19 116 GLU B N 1
ATOM 1952 C CA . GLU B 1 117 ? 12.685 23.885 22.020 1.00 25.91 116 GLU B CA 1
ATOM 1953 C C . GLU B 1 117 ? 12.410 25.379 21.919 1.00 26.46 116 GLU B C 1
ATOM 1954 O O . GLU B 1 117 ? 12.472 25.953 20.832 1.00 26.41 116 GLU B O 1
ATOM 1960 N N . ARG B 1 118 ? 12.094 25.995 23.051 1.00 24.71 117 ARG B N 1
ATOM 1961 C CA . ARG B 1 118 ? 11.895 27.434 23.108 1.00 25.48 117 ARG B CA 1
ATOM 1962 C C . ARG B 1 118 ? 13.209 27.900 23.730 1.00 25.39 117 ARG B C 1
ATOM 1963 O O . ARG B 1 118 ? 13.807 27.168 24.516 1.00 23.70 117 ARG B O 1
ATOM 1971 N N . LEU B 1 119 ? 13.669 29.098 23.389 1.00 23.46 118 LEU B N 1
ATOM 1972 C CA . LEU B 1 119 ? 14.936 29.577 23.928 1.00 24.21 118 LEU B CA 1
ATOM 1973 C C . LEU B 1 119 ? 14.783 30.613 25.037 1.00 28.88 118 LEU B C 1
ATOM 1974 O O . LEU B 1 119 ? 13.893 31.465 24.990 1.00 26.66 118 LEU B O 1
ATOM 1979 N N . CYS B 1 120 ? 15.666 30.531 26.030 1.00 31.14 119 CYS B N 1
ATOM 1980 C CA . CYS B 1 120 ? 15.650 31.452 27.163 1.00 36.50 119 CYS B CA 1
ATOM 1981 C C . CYS B 1 120 ? 17.066 31.845 27.596 1.00 37.24 119 CYS B C 1
ATOM 1982 O O . CYS B 1 120 ? 17.182 32.780 28.418 1.00 38.09 119 CYS B O 1
#